Protein AF-A0A9P1DSP3-F1 (afdb_monomer)

Solvent-accessible surface area (backbone atoms only — not comparable to full-atom values): 13823 Å² total; per-residue (Å²): 99,70,69,27,55,52,33,42,57,54,30,68,40,91,87,44,48,74,64,43,38,40,55,15,45,33,40,37,28,50,42,49,40,49,52,48,60,74,70,42,60,102,66,65,51,75,69,52,48,51,50,41,48,51,26,51,49,50,26,52,53,34,49,48,52,50,52,45,66,54,47,69,56,58,82,55,70,74,45,75,67,53,58,61,52,50,50,53,51,52,53,53,49,49,52,49,50,51,56,50,50,57,52,58,51,38,65,87,87,62,60,72,48,75,68,51,52,53,49,51,52,56,49,53,53,51,52,46,48,53,51,14,56,56,51,13,51,54,51,39,48,43,52,43,22,72,64,66,76,49,74,51,52,76,89,62,43,70,64,69,89,80,53,80,81,49,73,63,46,29,52,51,40,30,51,51,12,53,49,39,40,49,52,48,52,49,46,66,73,74,46,79,89,67,91,40,73,68,60,51,38,58,42,46,21,32,52,50,24,17,51,52,27,37,51,58,17,52,32,46,47,24,48,75,69,72,72,71,17,58,86,76,36,75,62,70,74,62,70,87,64,72,81,72,81,59,67,75,82,79,110

Radius of gyration: 21.01 Å; Cα contacts (8 Å, |Δi|>4): 210; chains: 1; bounding box: 51×56×52 Å

Foldseek 3Di:
DVVLVVLCVQCPDDPRDVLSVLVSLLSVLVVVLVVLVVPADVDHDPVSVVSNVVSVVSNVVSVLVNLLVVVVVVVVVLDPVVLVVLLVVLVVVVVVVLVVLQCVQCPPPHDHDPVSVVVSVVVLVVSLLVLQLVNLVSVLQSVLCVLFVDGAGSVRADDVVPDLDDLVSLVVLLVVLVVLVVVLVCCVVPPDPPPDSVNSSSNSSSPSNSVVSNLSSVLSNCVVVVVDHCSCPPCPCPDPPPPPPPVVVVD

Nearest PDB structures (foldseek):
  8e4q-assembly1_A  TM=2.283E-01  e=3.783E+00  Ficedula albicollis
  9jje-assembly1_A  TM=2.228E-01  e=8.491E+00  Nematostella vectensis

Sequence (251 aa):
MWVAERAVQHAQRDGATEMDQLVATCLKSYSLSLELMDSADLIMTDLEAERFFDLTLMHLQTFALLNKRSQLQAHLGGSVLILPMAFFSLWALFRVTDMVREWVSLADDGVKDKMEEAWDEATEETEDDVMALTLSFLVVQTFRFWIYGVLPDEEGNLDNRQIDPSLVQAFVSLGVGMLIALLSYLRTIYGSSKHSRYSVWLRLISDFSSCWMVMFSIDRIMTITSLGGAEYGVLGNVPRQRLNFTWDVFG

Organism: NCBI:txid2562237

Secondary structure (DSSP, 8-state):
-HHHHHHHHHHTSTT--HHHHHHHHHHHHHHHHHHHHHHS-SS--HHHHHHHHHHHHHHHHHHHHHHHHHGGGGGGTT-TTHHHHHHHHHHHHHHHHHHHHHHHTTSSSSS--HHHHHHHHHHHHHHHHHHHHHHHHHHHHHHHHHHHSS---TTS---TTT----HHHHHHHHHHHHHHHHHHHHHHHHS-----HHHHHHHHHHHHHHHHHHHHHHHHHHHHTTS--GGG-SSTT---------GGGG-

Mean predicted aligned error: 10.1 Å

pLDDT: mean 81.27, std 15.41, range [35.53, 98.19]

Structure (mmCIF, N/CA/C/O backbone):
data_AF-A0A9P1DSP3-F1
#
_entry.id   AF-A0A9P1DSP3-F1
#
loop_
_atom_site.group_PDB
_atom_site.id
_atom_site.type_symbol
_atom_site.label_atom_id
_atom_site.label_alt_id
_atom_site.label_comp_id
_atom_site.label_asym_id
_atom_site.label_entity_id
_atom_site.label_seq_id
_atom_site.pdbx_PDB_ins_code
_atom_site.Cartn_x
_atom_site.Cartn_y
_atom_site.Cartn_z
_atom_site.occupancy
_atom_site.B_iso_or_equiv
_atom_site.auth_seq_id
_atom_site.auth_comp_id
_atom_site.auth_asym_id
_atom_site.auth_atom_id
_atom_site.pdbx_PDB_model_num
ATOM 1 N N . MET A 1 1 ? -9.730 -13.618 17.834 1.00 81.19 1 MET A N 1
ATOM 2 C CA . MET A 1 1 ? -9.564 -15.023 17.376 1.00 81.19 1 MET A CA 1
ATOM 3 C C . MET A 1 1 ? -10.719 -15.594 16.542 1.00 81.19 1 MET A C 1
ATOM 5 O O . MET A 1 1 ? -10.469 -15.885 15.381 1.00 81.19 1 MET A O 1
ATOM 9 N N . TRP A 1 2 ? -11.947 -15.765 17.065 1.00 89.19 2 TRP A N 1
ATOM 10 C CA . TRP A 1 2 ? -13.021 -16.580 16.437 1.00 89.19 2 TRP A CA 1
ATOM 11 C C . TRP A 1 2 ? -13.215 -16.413 14.914 1.00 89.19 2 TRP A C 1
ATOM 13 O O . TRP A 1 2 ? -13.326 -17.408 14.201 1.00 89.19 2 TRP A O 1
ATOM 23 N N . VAL A 1 3 ? -13.211 -15.180 14.391 1.00 72.81 3 VAL A N 1
ATOM 24 C CA . VAL A 1 3 ? -13.369 -14.911 12.944 1.00 72.81 3 VAL A CA 1
ATOM 25 C C . VAL A 1 3 ? -12.266 -15.578 12.111 1.00 72.81 3 VAL A C 1
ATOM 27 O O . VAL A 1 3 ? -12.558 -16.188 11.084 1.00 72.81 3 VAL A O 1
ATOM 30 N N . ALA A 1 4 ? -11.013 -15.527 12.567 1.00 84.31 4 ALA A N 1
ATOM 31 C CA . ALA A 1 4 ? -9.890 -16.162 11.883 1.00 84.31 4 ALA A CA 1
ATOM 32 C C . ALA A 1 4 ? -9.986 -17.696 11.924 1.00 84.31 4 ALA A C 1
ATOM 34 O O . ALA A 1 4 ? -9.704 -18.356 10.929 1.00 84.31 4 ALA A O 1
ATOM 35 N N . GLU A 1 5 ? -10.460 -18.276 13.030 1.00 90.19 5 GLU A N 1
ATOM 36 C CA . GLU A 1 5 ? -10.728 -19.720 13.111 1.00 90.19 5 GLU A CA 1
ATOM 37 C C . GLU A 1 5 ? -11.838 -20.146 12.147 1.00 90.19 5 GLU A C 1
ATOM 39 O O . GLU A 1 5 ? -11.708 -21.168 11.474 1.00 90.19 5 GLU A O 1
ATOM 44 N N . ARG A 1 6 ? -12.919 -19.358 12.038 1.00 91.25 6 ARG A N 1
ATOM 45 C CA . ARG A 1 6 ? -13.983 -19.603 11.053 1.00 91.25 6 ARG A CA 1
ATOM 46 C C . ARG A 1 6 ? -13.457 -19.494 9.623 1.00 91.25 6 ARG A C 1
ATOM 48 O O . ARG A 1 6 ? -13.842 -20.312 8.793 1.00 91.25 6 ARG A O 1
ATOM 55 N N . ALA A 1 7 ? -12.572 -18.537 9.341 1.00 83.00 7 ALA A N 1
ATOM 56 C CA . ALA A 1 7 ? -11.937 -18.396 8.034 1.00 83.00 7 ALA A CA 1
ATOM 57 C C . ALA A 1 7 ? -11.057 -19.612 7.695 1.00 83.00 7 ALA A C 1
ATOM 59 O O . ALA A 1 7 ? -11.210 -20.181 6.618 1.00 83.00 7 ALA A O 1
ATOM 60 N N . VAL A 1 8 ? -10.218 -20.079 8.629 1.00 92.62 8 VAL A N 1
ATOM 61 C CA . VAL A 1 8 ? -9.402 -21.299 8.456 1.00 92.62 8 VAL A CA 1
ATOM 62 C C . VAL A 1 8 ? -10.283 -22.536 8.252 1.00 92.62 8 VAL A C 1
ATOM 64 O O . VAL A 1 8 ? -10.070 -23.278 7.297 1.00 92.62 8 VAL A O 1
ATOM 67 N N . GLN A 1 9 ? -11.330 -22.724 9.061 1.00 92.81 9 GLN A N 1
ATOM 68 C CA . GLN A 1 9 ? -12.294 -23.820 8.876 1.00 92.81 9 GLN A CA 1
ATOM 69 C C . GLN A 1 9 ? -13.001 -23.747 7.514 1.00 92.81 9 GLN A C 1
ATOM 71 O O . GLN A 1 9 ? -13.208 -24.771 6.866 1.00 92.81 9 GLN A O 1
ATOM 76 N N . HIS A 1 10 ? -13.350 -22.544 7.046 1.00 88.12 10 HIS A N 1
ATOM 77 C CA . HIS A 1 10 ? -13.947 -22.352 5.726 1.00 88.12 10 HIS A CA 1
ATOM 78 C C . HIS A 1 10 ? -12.958 -22.659 4.593 1.00 88.12 10 HIS A C 1
ATOM 80 O O . HIS A 1 10 ? -13.347 -23.268 3.601 1.00 88.12 10 HIS A O 1
ATOM 86 N N . ALA A 1 11 ? -11.685 -22.291 4.740 1.00 92.12 11 ALA A N 1
ATOM 87 C CA . ALA A 1 11 ? -10.621 -22.577 3.777 1.00 92.12 11 ALA A CA 1
ATOM 88 C C . ALA A 1 11 ? -10.181 -24.055 3.740 1.00 92.12 11 ALA A C 1
ATOM 90 O O . ALA A 1 11 ? -9.523 -24.478 2.788 1.00 92.12 11 ALA A O 1
ATOM 91 N N . GLN A 1 12 ? -10.554 -24.841 4.752 1.00 93.06 12 GLN A N 1
ATOM 92 C CA . GLN A 1 12 ? -10.315 -26.286 4.835 1.00 93.06 12 GLN A CA 1
ATOM 93 C C . GLN A 1 12 ? -11.458 -27.141 4.254 1.00 93.06 12 GLN A C 1
ATOM 95 O O . GLN A 1 12 ? -11.338 -28.364 4.215 1.00 93.06 12 GLN A O 1
ATOM 100 N N . ARG A 1 13 ? -12.570 -26.539 3.801 1.00 96.50 13 ARG A N 1
ATOM 101 C CA . ARG A 1 13 ? -13.698 -27.289 3.215 1.00 96.50 13 ARG A CA 1
ATOM 102 C C . ARG A 1 13 ? -13.350 -27.884 1.846 1.00 96.50 13 ARG A C 1
ATOM 104 O O . ARG A 1 13 ? -12.571 -27.306 1.086 1.00 96.50 13 ARG A O 1
ATOM 111 N N . ASP A 1 14 ? -14.032 -28.965 1.471 1.00 94.69 14 ASP A N 1
ATOM 112 C CA . ASP A 1 14 ? -13.964 -29.493 0.105 1.00 94.69 14 ASP A CA 1
ATOM 113 C C . ASP A 1 14 ? -14.361 -28.416 -0.921 1.00 94.69 14 ASP A C 1
ATOM 115 O O . ASP A 1 14 ? -15.384 -27.734 -0.796 1.00 94.69 14 ASP A O 1
ATOM 119 N N . GLY A 1 15 ? -13.519 -28.236 -1.941 1.00 90.31 15 GLY A N 1
ATOM 120 C CA . GLY A 1 15 ? -13.700 -27.184 -2.943 1.00 90.31 15 GLY A CA 1
ATOM 121 C C . GLY A 1 15 ? -13.473 -25.758 -2.421 1.00 90.31 15 GLY A C 1
ATOM 122 O O . GLY A 1 15 ? -13.994 -24.811 -3.015 1.00 90.31 15 GLY A O 1
ATOM 123 N N . ALA A 1 16 ? -12.740 -25.574 -1.316 1.00 86.94 16 ALA A N 1
ATOM 124 C CA . ALA A 1 16 ? -12.132 -24.283 -1.002 1.00 86.94 16 ALA A CA 1
ATOM 125 C C . ALA A 1 16 ? -11.227 -23.836 -2.158 1.00 86.94 16 ALA A C 1
ATOM 127 O O . ALA A 1 16 ? -10.472 -24.628 -2.727 1.00 86.94 16 ALA A O 1
ATOM 128 N N . THR A 1 17 ? -11.313 -22.562 -2.520 1.00 82.75 17 THR A N 1
ATOM 129 C CA . THR A 1 17 ? -10.417 -21.964 -3.504 1.00 82.75 17 THR A CA 1
ATOM 130 C C . THR A 1 17 ? -9.086 -21.605 -2.850 1.00 82.75 17 THR A C 1
ATOM 132 O O . THR A 1 17 ? -8.999 -21.363 -1.648 1.00 82.75 17 THR A O 1
ATOM 135 N N . GLU A 1 18 ? -8.037 -21.489 -3.659 1.00 71.75 18 GLU A N 1
ATOM 136 C CA . GLU A 1 18 ? -6.752 -20.955 -3.195 1.00 71.75 18 GLU A CA 1
ATOM 137 C C . GLU A 1 18 ? -6.900 -19.519 -2.653 1.00 71.75 18 GLU A C 1
ATOM 139 O O . GLU A 1 18 ? -6.184 -19.128 -1.742 1.00 71.75 18 GLU A O 1
ATOM 144 N N . MET A 1 19 ? -7.880 -18.748 -3.146 1.00 67.56 19 MET A N 1
ATOM 145 C CA . MET A 1 19 ? -8.193 -17.424 -2.600 1.00 67.56 19 MET A CA 1
ATOM 146 C C . MET A 1 19 ? -8.754 -17.510 -1.173 1.00 67.56 19 MET A C 1
ATOM 148 O O . MET A 1 19 ? -8.321 -16.750 -0.311 1.00 67.56 19 MET A O 1
ATOM 152 N N . ASP A 1 20 ? -9.659 -18.461 -0.906 1.00 72.62 20 ASP A N 1
ATOM 153 C CA . ASP A 1 20 ? -10.195 -18.701 0.443 1.00 72.62 20 ASP A CA 1
ATOM 154 C C . ASP A 1 20 ? -9.058 -19.032 1.425 1.00 72.62 20 ASP A C 1
ATOM 156 O O . ASP A 1 20 ? -9.034 -18.531 2.548 1.00 72.62 20 ASP A O 1
ATOM 160 N N . GLN A 1 21 ? -8.077 -19.825 0.975 1.00 80.31 21 GLN A N 1
ATOM 161 C CA . GLN A 1 21 ? -6.887 -20.184 1.753 1.00 80.31 21 GLN A CA 1
ATOM 162 C C . GLN A 1 21 ? -5.993 -18.976 2.048 1.00 80.31 21 GLN A C 1
ATOM 164 O O . GLN A 1 21 ? -5.593 -18.797 3.195 1.00 80.31 21 GLN A O 1
ATOM 169 N N . LEU A 1 22 ? -5.727 -18.110 1.066 1.00 71.38 22 LEU A N 1
ATOM 170 C CA . LEU A 1 22 ? -4.924 -16.900 1.285 1.00 71.38 22 LEU A CA 1
ATOM 171 C C . LEU A 1 22 ? -5.621 -15.901 2.215 1.00 71.38 22 LEU A C 1
ATOM 173 O O . LEU A 1 22 ? -4.992 -15.381 3.133 1.00 71.38 22 LEU A O 1
ATOM 177 N N . VAL A 1 23 ? -6.927 -15.680 2.051 1.00 71.25 23 VAL A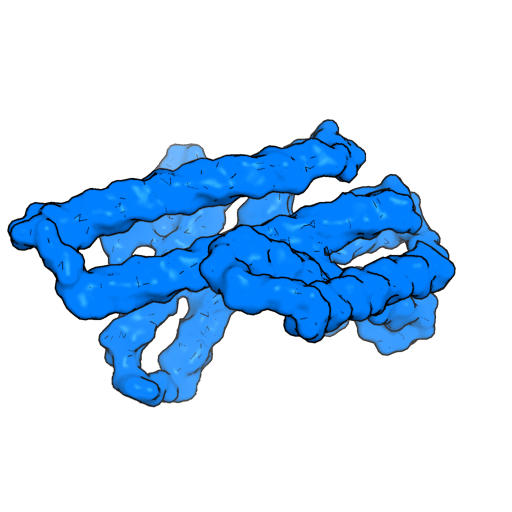 N 1
ATOM 178 C CA . VAL A 1 23 ? -7.695 -14.818 2.964 1.00 71.25 23 VAL A CA 1
ATOM 179 C C . VAL A 1 23 ? -7.679 -15.383 4.390 1.00 71.25 23 VAL A C 1
ATOM 181 O O . VAL A 1 23 ? -7.455 -14.634 5.342 1.00 71.25 23 VAL A O 1
ATOM 184 N N . ALA A 1 24 ? -7.842 -16.699 4.554 1.00 79.62 24 ALA A N 1
ATOM 185 C CA . ALA A 1 24 ? -7.762 -17.349 5.859 1.00 79.62 24 ALA A CA 1
ATOM 186 C C . ALA A 1 24 ? -6.370 -17.249 6.501 1.00 79.62 24 ALA A C 1
ATOM 188 O O . ALA A 1 24 ? -6.285 -16.959 7.694 1.00 79.62 24 ALA A O 1
ATOM 189 N N . THR A 1 25 ? -5.291 -17.420 5.728 1.00 78.75 25 THR A N 1
ATOM 190 C CA . THR A 1 25 ? -3.916 -17.215 6.209 1.00 78.75 25 THR A CA 1
ATOM 191 C C . THR A 1 25 ? -3.709 -15.768 6.652 1.00 78.75 25 THR A C 1
ATOM 193 O O . THR A 1 25 ? -3.342 -15.556 7.802 1.00 78.75 25 THR A O 1
ATOM 196 N N . CYS A 1 26 ? -4.050 -14.768 5.825 1.00 78.50 26 CYS A N 1
ATOM 197 C CA . CYS A 1 26 ? -3.968 -13.345 6.194 1.00 78.50 26 CYS A CA 1
ATOM 198 C C . CYS A 1 26 ? -4.672 -13.038 7.525 1.00 78.50 26 CYS A C 1
ATOM 200 O O . CYS A 1 26 ? -4.092 -12.365 8.381 1.00 78.50 26 CYS A O 1
ATOM 202 N N . LEU A 1 27 ? -5.905 -13.533 7.694 1.00 72.38 27 LEU A N 1
ATOM 203 C CA . LEU A 1 27 ? -6.706 -13.340 8.905 1.00 72.38 27 LEU A CA 1
ATOM 204 C C . LEU A 1 27 ? -6.115 -14.071 10.117 1.00 72.38 27 LEU A C 1
ATOM 206 O O . LEU A 1 27 ? -6.124 -13.518 11.217 1.00 72.38 27 LEU A O 1
ATOM 210 N N . LYS A 1 28 ? -5.588 -15.291 9.942 1.00 82.44 28 LYS A N 1
ATOM 211 C CA . LYS A 1 28 ? -4.971 -16.050 11.036 1.00 82.44 28 LYS A CA 1
ATOM 212 C C . LYS A 1 28 ? -3.657 -15.417 11.478 1.00 82.44 28 LYS A C 1
ATOM 214 O O . LYS A 1 28 ? -3.524 -15.185 12.678 1.00 82.44 28 LYS A O 1
ATOM 219 N N . SER A 1 29 ? -2.762 -15.060 10.554 1.00 73.81 29 SER A N 1
ATOM 220 C CA . SER A 1 29 ? -1.507 -14.357 10.862 1.00 73.81 29 SER A CA 1
ATOM 221 C C . SER A 1 29 ? -1.773 -13.068 11.636 1.00 73.81 29 SER A C 1
ATOM 223 O O . SER A 1 29 ? -1.234 -12.894 12.721 1.00 73.81 29 SER A O 1
ATOM 225 N N . TYR A 1 30 ? -2.691 -12.226 11.147 1.00 78.12 30 TYR A N 1
ATOM 226 C CA . TYR A 1 30 ? -3.058 -10.978 11.821 1.00 78.12 30 TYR A CA 1
ATOM 227 C C . TYR A 1 30 ? -3.671 -11.221 13.210 1.00 78.12 30 TYR A C 1
ATOM 229 O O . TYR A 1 30 ? -3.297 -10.564 14.177 1.00 78.12 30 TYR A O 1
ATOM 237 N N . SER A 1 31 ? -4.557 -12.215 13.352 1.00 79.31 31 SER A N 1
ATOM 238 C CA . SER A 1 31 ? -5.146 -12.543 14.659 1.00 79.31 31 SER A CA 1
ATOM 239 C C . SER A 1 31 ? -4.128 -13.055 15.683 1.00 79.31 31 SER A C 1
ATOM 241 O O . SER A 1 31 ? -4.299 -12.788 16.867 1.00 79.31 31 SER A O 1
ATOM 243 N N . LEU A 1 32 ? -3.086 -13.761 15.229 1.00 78.94 32 LEU A N 1
ATOM 244 C CA . LEU A 1 32 ? -1.983 -14.224 16.070 1.00 78.94 32 LEU A CA 1
ATOM 245 C C . LEU A 1 32 ? -1.031 -13.072 16.420 1.00 78.94 32 LEU A C 1
ATOM 247 O O . LEU A 1 32 ? -0.538 -13.035 17.539 1.00 78.94 32 LEU A O 1
ATOM 251 N N . SER A 1 33 ? -0.798 -12.119 15.506 1.00 77.94 33 SER A N 1
ATOM 252 C CA . SER A 1 33 ? -0.037 -10.897 15.808 1.00 77.94 33 SER A CA 1
ATOM 253 C C . SER A 1 33 ? -0.703 -10.097 16.926 1.00 77.94 33 SER A C 1
ATOM 255 O O . SER A 1 33 ? -0.018 -9.679 17.852 1.00 77.94 33 SER A O 1
ATOM 257 N N . LEU A 1 34 ? -2.030 -9.928 16.871 1.00 75.62 34 LEU A N 1
ATOM 258 C CA . LEU A 1 34 ? -2.792 -9.243 17.921 1.00 75.62 34 LEU A CA 1
ATOM 259 C C . LEU A 1 34 ? -2.772 -10.013 19.248 1.00 75.62 34 LEU A C 1
ATOM 261 O O . LEU A 1 34 ? -2.452 -9.429 20.272 1.00 75.62 34 LEU A O 1
ATOM 265 N N . GLU A 1 35 ? -3.026 -11.326 19.232 1.00 82.31 35 GLU A N 1
ATOM 266 C CA . GLU A 1 35 ? -2.951 -12.170 20.438 1.00 82.31 35 GLU A CA 1
ATOM 267 C C . GLU A 1 35 ? -1.564 -12.103 21.101 1.00 82.31 35 GLU A C 1
ATOM 269 O O . GLU A 1 35 ? -1.454 -12.027 22.323 1.00 82.31 35 GLU A O 1
ATOM 274 N N . LEU A 1 36 ? -0.502 -12.064 20.293 1.00 79.38 36 LEU A N 1
ATOM 275 C CA . LEU A 1 36 ? 0.867 -11.906 20.766 1.00 79.38 36 LEU A CA 1
ATOM 276 C C . LEU A 1 36 ? 1.096 -10.526 21.400 1.00 79.38 36 LEU A C 1
ATOM 278 O O . LEU A 1 36 ? 1.681 -10.466 22.477 1.00 79.38 36 LEU A O 1
ATOM 282 N N . MET A 1 37 ? 0.592 -9.446 20.790 1.00 76.81 37 MET A N 1
ATOM 283 C CA . MET A 1 37 ? 0.644 -8.087 21.355 1.00 76.81 37 MET A CA 1
ATOM 284 C C . MET A 1 37 ? -0.163 -7.946 22.655 1.00 76.81 37 MET A C 1
ATOM 286 O O . MET A 1 37 ? 0.308 -7.278 23.567 1.00 76.81 37 MET A O 1
ATOM 290 N N . ASP A 1 38 ? -1.330 -8.590 22.757 1.00 78.19 38 ASP A N 1
ATOM 291 C CA . ASP A 1 38 ? -2.170 -8.593 23.966 1.00 78.19 38 ASP A CA 1
ATOM 292 C C . ASP A 1 38 ? -1.536 -9.401 25.116 1.00 78.19 38 ASP A C 1
ATOM 294 O O . ASP A 1 38 ? -1.776 -9.118 26.290 1.00 78.19 38 ASP A O 1
ATOM 298 N N . SER A 1 39 ? -0.764 -10.444 24.784 1.00 84.56 39 SER A N 1
ATOM 299 C CA . SER A 1 39 ? -0.126 -11.340 25.761 1.00 84.56 39 SER A CA 1
ATOM 300 C C . SER A 1 39 ? 1.265 -10.897 26.221 1.00 84.56 39 SER A C 1
ATOM 302 O O . SER A 1 39 ? 1.698 -11.302 27.301 1.00 84.56 39 SER A O 1
ATOM 304 N N . ALA A 1 40 ? 1.961 -10.094 25.414 1.00 79.50 40 ALA A N 1
ATOM 305 C CA . ALA A 1 40 ? 3.286 -9.588 25.731 1.00 79.50 40 ALA A CA 1
ATOM 306 C C . ALA A 1 40 ? 3.217 -8.474 26.786 1.00 79.50 40 ALA A C 1
ATOM 308 O O . ALA A 1 40 ? 2.320 -7.629 26.783 1.00 79.50 40 ALA A O 1
ATOM 309 N N . ASP A 1 41 ? 4.220 -8.425 27.662 1.00 79.12 41 ASP A N 1
ATOM 310 C CA . ASP A 1 41 ? 4.469 -7.236 28.475 1.00 79.12 41 ASP A CA 1
ATOM 311 C C . ASP A 1 41 ? 4.830 -6.031 27.575 1.00 79.12 41 ASP A C 1
ATOM 313 O O . ASP A 1 41 ? 5.144 -6.163 26.392 1.00 79.12 41 ASP A O 1
ATOM 317 N N . LEU A 1 42 ? 4.878 -4.832 28.170 1.00 76.31 42 LEU A N 1
ATOM 318 C CA . LEU A 1 42 ? 5.270 -3.556 27.534 1.00 76.31 42 LEU A CA 1
ATOM 319 C C . LEU A 1 42 ? 6.602 -3.583 26.743 1.00 76.31 42 LEU A C 1
ATOM 321 O O . LEU A 1 42 ? 6.907 -2.632 26.023 1.00 76.31 42 LEU A O 1
ATOM 325 N N . ILE A 1 43 ? 7.406 -4.636 26.904 1.00 82.50 43 ILE A N 1
ATOM 326 C CA . ILE A 1 43 ? 8.592 -4.951 26.109 1.00 82.50 43 ILE A CA 1
ATOM 327 C C . ILE A 1 43 ? 8.490 -6.429 25.708 1.00 82.50 43 ILE A C 1
ATOM 329 O O . ILE A 1 43 ? 8.580 -7.300 26.571 1.00 82.50 43 ILE A O 1
ATOM 333 N N . MET A 1 44 ? 8.353 -6.703 24.408 1.00 86.12 44 MET A N 1
ATOM 334 C CA . MET A 1 44 ? 8.427 -8.063 23.862 1.00 86.12 44 MET A CA 1
ATOM 335 C C . MET A 1 44 ? 9.802 -8.687 24.131 1.00 86.12 44 MET A C 1
ATOM 337 O O . MET A 1 44 ? 10.837 -8.037 23.962 1.00 86.12 44 MET A O 1
ATOM 341 N N . THR A 1 45 ? 9.822 -9.967 24.489 1.00 89.69 45 THR A N 1
ATOM 342 C CA . THR A 1 45 ? 11.037 -10.792 24.479 1.00 89.69 45 THR A CA 1
ATOM 343 C C . THR A 1 45 ? 11.527 -11.033 23.047 1.00 89.69 45 THR A C 1
ATOM 345 O O . THR A 1 45 ? 10.752 -10.939 22.096 1.00 89.69 45 THR A O 1
ATOM 348 N N . ASP A 1 46 ? 12.799 -11.415 22.874 1.00 81.94 46 ASP A N 1
ATOM 349 C CA . ASP A 1 46 ? 13.375 -11.698 21.546 1.00 81.94 46 ASP A CA 1
ATOM 350 C C . ASP A 1 46 ? 12.550 -12.733 20.749 1.00 81.94 46 ASP A C 1
ATOM 352 O O . ASP A 1 46 ? 12.370 -12.592 19.542 1.00 81.94 46 ASP A O 1
ATOM 356 N N . LEU A 1 47 ? 11.988 -13.740 21.433 1.00 82.06 47 LEU A N 1
ATOM 357 C CA . LEU A 1 47 ? 11.147 -14.784 20.833 1.00 82.06 47 LEU A CA 1
ATOM 358 C C . LEU A 1 47 ? 9.762 -14.264 20.410 1.00 82.06 47 LEU A C 1
ATOM 360 O O . LEU A 1 47 ? 9.211 -14.709 19.403 1.00 82.06 47 LEU A O 1
ATOM 364 N N . GLU A 1 48 ? 9.177 -13.344 21.176 1.00 77.62 48 GLU A N 1
ATOM 365 C CA . GLU A 1 48 ? 7.913 -12.691 20.817 1.00 77.62 48 GLU A CA 1
ATOM 366 C C . GLU A 1 48 ? 8.130 -11.710 19.662 1.00 77.62 48 GLU A C 1
ATOM 368 O O . GLU A 1 48 ? 7.328 -11.684 18.734 1.00 77.62 48 GLU A O 1
ATOM 373 N N . ALA A 1 49 ? 9.249 -10.984 19.645 1.00 68.94 49 ALA A N 1
ATOM 374 C CA . ALA A 1 49 ? 9.627 -10.119 18.533 1.00 68.94 49 ALA A CA 1
ATOM 375 C C . ALA A 1 49 ? 9.872 -10.913 17.233 1.00 68.94 49 ALA A C 1
ATOM 377 O O . ALA A 1 49 ? 9.372 -10.519 16.178 1.00 68.94 49 ALA A O 1
ATOM 378 N N . GLU A 1 50 ? 10.574 -12.052 17.298 1.00 74.25 50 GLU A N 1
ATOM 379 C CA . GLU A 1 50 ? 10.781 -12.963 16.157 1.00 74.25 50 GLU A CA 1
ATOM 380 C C . GLU A 1 50 ? 9.442 -13.515 15.635 1.00 74.25 50 GLU A C 1
ATOM 382 O O . GLU A 1 50 ? 9.145 -13.416 14.444 1.00 74.25 50 GLU A O 1
ATOM 387 N N . ARG A 1 51 ? 8.564 -13.988 16.530 1.00 70.81 51 ARG A N 1
ATOM 388 C CA . ARG A 1 51 ? 7.212 -14.444 16.165 1.00 70.81 51 ARG A CA 1
ATOM 389 C C . ARG A 1 51 ? 6.351 -13.335 15.563 1.00 70.81 51 ARG A C 1
ATOM 391 O O . ARG A 1 51 ? 5.646 -13.577 14.586 1.00 70.81 51 ARG A O 1
ATOM 398 N N . PHE A 1 52 ? 6.390 -12.129 16.124 1.00 72.25 52 PHE A N 1
ATOM 399 C CA . PHE A 1 52 ? 5.637 -10.986 15.614 1.00 72.25 52 PHE A CA 1
ATOM 400 C C . PHE A 1 52 ? 6.116 -10.584 14.215 1.00 72.25 52 PHE A C 1
ATOM 402 O O . PHE A 1 52 ? 5.298 -10.308 13.331 1.00 72.25 52 PHE A O 1
ATOM 409 N N . PHE A 1 53 ? 7.433 -10.612 13.992 1.00 68.19 53 PHE A N 1
ATOM 410 C CA . PHE A 1 53 ? 8.044 -10.398 12.686 1.00 68.19 53 PHE A CA 1
ATOM 411 C C . PHE A 1 53 ? 7.581 -11.448 11.667 1.00 68.19 53 PHE A C 1
ATOM 413 O O . PHE A 1 53 ? 7.081 -11.069 10.609 1.00 68.19 53 PHE A O 1
ATOM 420 N N . ASP A 1 54 ? 7.652 -12.740 11.997 1.00 65.44 54 ASP A N 1
ATOM 421 C CA . ASP A 1 54 ? 7.224 -13.831 11.110 1.00 65.44 54 ASP A CA 1
ATOM 422 C C . ASP A 1 54 ? 5.734 -13.748 10.745 1.00 65.44 54 ASP A C 1
ATOM 424 O O . ASP A 1 54 ? 5.360 -13.922 9.583 1.00 65.44 54 ASP A O 1
ATOM 428 N N . LEU A 1 55 ? 4.867 -13.438 11.713 1.00 69.81 55 LEU A N 1
ATOM 429 C CA . LEU A 1 55 ? 3.428 -13.277 11.483 1.00 69.81 55 LEU A CA 1
ATOM 430 C C . LEU A 1 55 ? 3.122 -12.062 10.594 1.00 69.81 55 LEU A C 1
ATOM 432 O O . LEU A 1 55 ? 2.303 -12.155 9.675 1.00 69.81 55 LEU A O 1
ATOM 436 N N . THR A 1 56 ? 3.825 -10.949 10.812 1.00 68.69 56 THR A N 1
ATOM 437 C CA . THR A 1 56 ? 3.716 -9.737 9.986 1.00 68.69 56 THR A CA 1
ATOM 438 C C . THR A 1 56 ? 4.225 -9.989 8.565 1.00 68.69 56 THR A C 1
ATOM 440 O O . THR A 1 56 ? 3.569 -9.618 7.590 1.00 68.69 56 THR A O 1
ATOM 443 N N . LEU A 1 57 ? 5.355 -10.686 8.424 1.00 58.16 57 LEU A N 1
ATOM 444 C CA . LEU A 1 57 ? 5.933 -11.061 7.137 1.00 58.16 57 LEU A CA 1
ATOM 445 C C . LEU A 1 57 ? 5.017 -12.024 6.370 1.00 58.16 57 LEU A C 1
ATOM 447 O O . LEU A 1 57 ? 4.792 -11.831 5.175 1.00 58.16 57 LEU A O 1
ATOM 451 N N . MET A 1 58 ? 4.424 -13.009 7.050 1.00 63.34 58 MET A N 1
ATOM 452 C CA . MET A 1 58 ? 3.435 -13.923 6.472 1.00 63.34 58 MET A CA 1
ATOM 453 C C . MET A 1 58 ? 2.188 -13.171 5.990 1.00 63.34 58 MET A C 1
ATOM 455 O O . MET A 1 58 ? 1.704 -13.436 4.887 1.00 63.34 58 MET A O 1
ATOM 459 N N . HIS A 1 59 ? 1.692 -12.203 6.767 1.00 70.62 59 HIS A N 1
ATOM 460 C CA . HIS A 1 59 ? 0.571 -11.355 6.364 1.00 70.62 59 HIS A CA 1
ATOM 461 C C . HIS A 1 59 ? 0.911 -10.526 5.112 1.00 70.62 59 HIS A C 1
ATOM 463 O O . HIS A 1 59 ? 0.151 -10.554 4.144 1.00 70.62 59 HIS A O 1
ATOM 469 N N . LEU A 1 60 ? 2.080 -9.872 5.077 1.00 62.97 60 LEU A N 1
ATOM 470 C CA . LEU A 1 60 ? 2.561 -9.093 3.927 1.00 62.97 60 LEU A CA 1
ATOM 471 C C . LEU A 1 60 ? 2.751 -9.948 2.662 1.00 62.97 60 LEU A C 1
ATOM 473 O O . LEU A 1 60 ? 2.302 -9.562 1.584 1.00 62.97 60 LEU A O 1
ATOM 477 N N . GLN A 1 61 ? 3.367 -11.128 2.781 1.00 58.88 61 GLN A N 1
ATOM 478 C CA . GLN A 1 61 ? 3.548 -12.066 1.664 1.00 58.88 61 GLN A CA 1
ATOM 479 C C . GLN A 1 61 ? 2.208 -12.579 1.123 1.00 58.88 61 GLN A C 1
ATOM 481 O O . GLN A 1 61 ? 2.007 -12.668 -0.090 1.00 58.88 61 GLN A O 1
ATOM 486 N N . THR A 1 62 ? 1.270 -12.888 2.018 1.00 56.50 62 THR A N 1
ATOM 487 C CA . THR A 1 62 ? -0.061 -13.377 1.643 1.00 56.50 62 THR A CA 1
ATOM 488 C C . THR A 1 62 ? -0.887 -12.265 0.992 1.00 56.50 62 THR A C 1
ATOM 490 O O . THR A 1 62 ? -1.5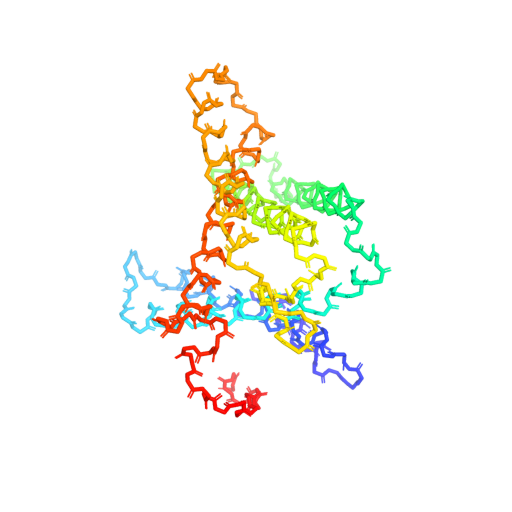43 -12.512 -0.021 1.00 56.50 62 THR A O 1
ATOM 493 N N . PHE A 1 63 ? -0.775 -11.024 1.479 1.00 68.38 63 PHE A N 1
ATOM 494 C CA . PHE A 1 63 ? -1.356 -9.836 0.849 1.00 68.38 63 PHE A CA 1
ATOM 495 C C . PHE A 1 63 ? -0.774 -9.588 -0.551 1.00 68.38 63 PHE A C 1
ATOM 497 O O . PHE A 1 63 ? -1.531 -9.377 -1.498 1.00 68.38 63 PHE A O 1
ATOM 504 N N . ALA A 1 64 ? 0.548 -9.700 -0.729 1.00 57.91 64 ALA A N 1
ATOM 505 C CA . ALA A 1 64 ? 1.186 -9.604 -2.043 1.00 57.91 64 ALA A CA 1
ATOM 506 C C . ALA A 1 64 ? 0.671 -10.683 -3.018 1.00 57.91 64 ALA A C 1
ATOM 508 O O . ALA A 1 64 ? 0.390 -10.390 -4.182 1.00 57.91 64 ALA A O 1
ATOM 509 N N . LEU A 1 65 ? 0.453 -11.918 -2.546 1.00 57.94 65 LEU A N 1
ATOM 510 C CA . LEU A 1 65 ? -0.093 -13.003 -3.370 1.00 57.94 65 LEU A CA 1
ATOM 511 C C . LEU A 1 65 ? -1.597 -12.838 -3.679 1.00 57.94 65 LEU A C 1
ATOM 513 O O . LEU A 1 65 ? -2.050 -13.190 -4.770 1.00 57.94 65 LEU A O 1
ATOM 517 N N . LEU A 1 66 ? -2.364 -12.241 -2.766 1.00 59.41 66 LEU A N 1
ATOM 518 C CA . LEU A 1 66 ? -3.728 -11.756 -3.010 1.00 59.41 66 LEU A CA 1
ATOM 519 C C . LEU A 1 66 ? -3.739 -10.677 -4.106 1.00 59.41 66 LEU A C 1
ATOM 521 O O . LEU A 1 66 ? -4.539 -10.748 -5.042 1.00 59.41 66 LEU A O 1
ATOM 525 N N . ASN A 1 67 ? -2.800 -9.731 -4.051 1.00 63.62 67 ASN A N 1
ATOM 526 C CA . ASN A 1 67 ? -2.655 -8.661 -5.039 1.00 63.62 67 ASN A CA 1
ATOM 527 C C . ASN A 1 67 ? -2.243 -9.212 -6.423 1.00 63.62 67 ASN A C 1
ATOM 529 O O . ASN A 1 67 ? -2.794 -8.822 -7.450 1.00 63.62 67 ASN A O 1
ATOM 533 N N . LYS A 1 68 ? -1.380 -10.236 -6.456 1.00 57.75 68 LYS A N 1
ATOM 534 C CA . LYS A 1 68 ? -1.085 -11.035 -7.659 1.00 57.75 68 LYS A CA 1
ATOM 535 C C . LYS A 1 68 ? -2.326 -11.689 -8.262 1.00 57.75 68 LYS A C 1
ATOM 537 O O . LYS A 1 68 ? -2.493 -11.703 -9.475 1.00 57.75 68 LYS A O 1
ATOM 542 N N . ARG A 1 69 ? -3.227 -12.228 -7.438 1.00 56.97 69 ARG A N 1
ATOM 543 C CA . ARG A 1 69 ? -4.482 -12.849 -7.906 1.00 56.97 69 ARG A CA 1
ATOM 544 C C . ARG A 1 69 ? -5.527 -11.818 -8.354 1.00 56.97 69 ARG A C 1
ATOM 546 O O . ARG A 1 69 ? -6.334 -12.119 -9.230 1.00 56.97 69 ARG A O 1
ATOM 553 N N . SER A 1 70 ? -5.468 -10.599 -7.817 1.00 52.19 70 SER A N 1
ATOM 554 C CA . SER A 1 70 ? -6.258 -9.430 -8.239 1.00 52.19 70 SER A CA 1
ATOM 555 C C . SER A 1 70 ? -5.953 -8.971 -9.685 1.00 52.19 70 SER A C 1
ATOM 557 O O . SER A 1 70 ? -6.782 -8.311 -10.317 1.00 52.19 70 SER A O 1
ATOM 559 N N . GLN A 1 71 ? -4.845 -9.424 -10.293 1.00 56.44 71 GLN A N 1
ATOM 560 C CA . GLN A 1 71 ? -4.433 -9.131 -11.680 1.00 56.44 71 GLN A CA 1
ATOM 561 C C . GLN A 1 71 ? -5.371 -9.598 -12.817 1.00 56.44 71 GLN A C 1
ATOM 563 O O . GLN A 1 71 ? -5.023 -9.458 -13.990 1.00 56.44 71 GLN A O 1
ATOM 568 N N . LEU A 1 72 ? -6.622 -9.984 -12.542 1.00 53.31 72 LEU A N 1
ATOM 569 C CA . LEU A 1 72 ? -7.709 -9.733 -13.508 1.00 53.31 72 LEU A CA 1
ATOM 570 C C . LEU A 1 72 ? -7.704 -8.267 -14.006 1.00 53.31 72 LEU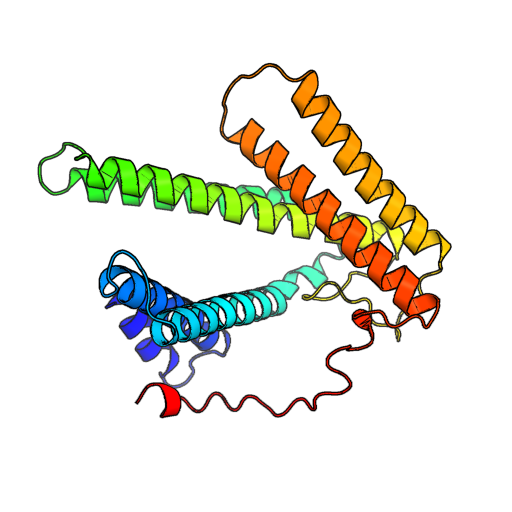 A C 1
ATOM 572 O O . LEU A 1 72 ? -8.105 -7.986 -15.134 1.00 53.31 72 LEU A O 1
ATOM 576 N N . GLN A 1 73 ? -7.140 -7.360 -13.203 1.00 49.28 73 GLN A N 1
ATOM 577 C CA . GLN A 1 73 ? -6.673 -6.018 -13.556 1.00 49.28 73 GLN A CA 1
ATOM 578 C C . GLN A 1 73 ? -5.905 -5.902 -14.892 1.00 49.28 73 GLN A C 1
ATOM 580 O O . GLN A 1 73 ? -6.079 -4.911 -15.603 1.00 49.28 73 GLN A O 1
ATOM 585 N N . ALA A 1 74 ? -5.097 -6.898 -15.278 1.00 56.53 74 ALA A N 1
ATOM 586 C CA . ALA A 1 74 ? -4.305 -6.869 -16.511 1.00 56.53 74 ALA A CA 1
ATOM 587 C C . ALA A 1 74 ? -5.178 -6.823 -17.782 1.00 56.53 74 ALA A C 1
ATOM 589 O O . ALA A 1 74 ? -4.774 -6.237 -18.788 1.00 56.53 74 ALA A O 1
ATOM 590 N N . HIS A 1 75 ? -6.415 -7.339 -17.732 1.00 64.06 75 HIS A N 1
ATOM 591 C CA . HIS A 1 75 ? -7.376 -7.208 -18.836 1.00 64.06 75 HIS A CA 1
ATOM 592 C C . HIS A 1 75 ? -7.838 -5.764 -19.093 1.00 64.06 75 HIS A C 1
ATOM 594 O O . HIS A 1 75 ? -8.377 -5.489 -20.164 1.00 64.06 75 HIS A O 1
ATOM 600 N N . LEU A 1 76 ? -7.603 -4.831 -18.163 1.00 66.06 76 LEU A N 1
ATOM 601 C CA . LEU A 1 76 ? -7.881 -3.404 -18.352 1.00 66.06 76 LEU A CA 1
ATOM 602 C C . LEU A 1 76 ? -6.699 -2.633 -18.968 1.00 66.06 76 LEU A C 1
ATOM 604 O O . LEU A 1 76 ? -6.785 -1.414 -19.102 1.00 66.06 76 LEU A O 1
ATOM 608 N N . GLY A 1 77 ? -5.605 -3.308 -19.350 1.00 65.81 77 GLY A N 1
ATOM 609 C CA . GLY A 1 77 ? -4.544 -2.741 -20.195 1.00 65.81 77 GLY A CA 1
ATOM 610 C C . GLY A 1 77 ? -3.853 -1.497 -19.626 1.00 65.81 77 GLY A C 1
ATOM 611 O O . GLY A 1 77 ? -3.589 -0.559 -20.373 1.00 65.81 77 GLY A O 1
ATOM 612 N N . GLY A 1 78 ? -3.630 -1.447 -18.307 1.00 65.38 78 GLY A N 1
ATOM 613 C CA . GLY A 1 78 ? -3.026 -0.284 -17.640 1.00 65.38 78 GLY A CA 1
ATOM 614 C C . GLY A 1 78 ? -3.907 0.976 -17.649 1.00 65.38 78 GLY A C 1
ATOM 615 O O . GLY A 1 78 ? -3.398 2.093 -17.568 1.00 65.38 78 GLY A O 1
ATOM 616 N N . SER A 1 79 ? -5.228 0.818 -17.786 1.00 74.56 79 SER A N 1
ATOM 617 C CA . SER A 1 79 ? -6.174 1.936 -17.824 1.00 74.56 79 SER A CA 1
ATOM 618 C C . SER A 1 79 ? -6.167 2.764 -16.536 1.00 74.56 79 SER A C 1
ATOM 620 O O . SER A 1 79 ? -6.369 2.244 -15.440 1.00 74.56 79 SER A O 1
ATOM 622 N N . VAL A 1 80 ? -6.072 4.089 -16.693 1.00 84.19 80 VAL A N 1
ATOM 623 C CA . VAL A 1 80 ? -6.164 5.094 -15.613 1.00 84.19 80 VAL A CA 1
ATOM 624 C C . VAL A 1 80 ? -7.447 4.957 -14.787 1.00 84.19 80 VAL A C 1
ATOM 626 O O . VAL A 1 80 ? -7.466 5.352 -13.625 1.00 84.19 80 VAL A O 1
ATOM 629 N N . LEU A 1 81 ? -8.505 4.349 -15.345 1.00 86.88 81 LEU A N 1
ATOM 630 C CA . LEU A 1 81 ? -9.757 4.035 -14.641 1.00 86.88 81 LEU A CA 1
ATOM 631 C C . LEU A 1 81 ? -9.555 3.152 -13.398 1.00 86.88 81 LEU A C 1
ATOM 633 O O . LEU A 1 81 ? -10.431 3.107 -12.535 1.00 86.88 81 LEU A O 1
ATOM 637 N N . ILE A 1 82 ? -8.403 2.488 -13.278 1.00 85.50 82 ILE A N 1
ATOM 638 C CA . ILE A 1 82 ? -8.065 1.670 -12.118 1.00 85.50 82 ILE A CA 1
ATOM 639 C C . ILE A 1 82 ? -7.948 2.477 -10.823 1.00 85.50 82 ILE A C 1
ATOM 641 O O . ILE A 1 82 ? -8.400 2.019 -9.777 1.00 85.50 82 ILE A O 1
ATOM 645 N N . LEU A 1 83 ? -7.421 3.701 -10.900 1.00 89.56 83 LEU A N 1
ATOM 646 C CA . LEU A 1 83 ? -7.223 4.583 -9.751 1.00 89.56 83 LEU A CA 1
ATOM 647 C C . LEU A 1 83 ? -8.543 5.055 -9.119 1.00 89.56 83 LEU A C 1
ATOM 649 O O . LEU A 1 83 ? -8.718 4.827 -7.922 1.00 89.56 83 LEU A O 1
ATOM 653 N N . PRO A 1 84 ? -9.506 5.651 -9.858 1.00 92.75 84 PRO A N 1
ATOM 654 C CA . PRO A 1 84 ? -10.795 6.006 -9.278 1.00 92.75 84 PRO A CA 1
ATOM 655 C C . PRO A 1 84 ? -11.581 4.767 -8.841 1.00 92.75 84 PRO A C 1
ATOM 657 O O . PRO A 1 84 ? -12.229 4.821 -7.802 1.00 92.75 84 PRO A O 1
ATOM 660 N N . MET A 1 85 ? -11.503 3.639 -9.561 1.00 87.44 85 MET A N 1
ATOM 661 C CA . MET A 1 85 ? -12.185 2.410 -9.139 1.00 87.44 85 MET A CA 1
ATOM 662 C C . MET A 1 85 ? -11.647 1.890 -7.797 1.00 87.44 85 MET A C 1
ATOM 664 O O . MET A 1 85 ? -12.444 1.584 -6.910 1.00 87.44 85 MET A O 1
ATOM 668 N N . ALA A 1 86 ? -10.324 1.840 -7.614 1.00 86.38 86 ALA A N 1
ATOM 669 C CA . ALA A 1 86 ? -9.706 1.461 -6.344 1.00 86.38 86 ALA A CA 1
ATOM 670 C C . ALA A 1 86 ? -10.052 2.455 -5.224 1.00 86.38 86 ALA A C 1
ATOM 672 O O . ALA A 1 86 ? -10.486 2.034 -4.155 1.00 86.38 86 ALA A O 1
ATOM 673 N N . PHE A 1 87 ? -9.956 3.764 -5.493 1.00 92.31 87 PHE A N 1
ATOM 674 C CA . PHE A 1 87 ? -10.319 4.817 -4.540 1.00 92.31 87 PHE A CA 1
ATOM 675 C C . PHE A 1 87 ? -11.773 4.692 -4.071 1.00 92.31 87 PHE A C 1
ATOM 677 O O . PHE A 1 87 ? -12.020 4.664 -2.870 1.00 92.31 87 PHE A O 1
ATOM 684 N N . PHE A 1 88 ? -12.740 4.566 -4.988 1.00 94.12 88 PHE A N 1
ATOM 685 C CA . PHE A 1 88 ? -14.152 4.424 -4.619 1.00 94.12 88 PHE A CA 1
ATOM 686 C C . PHE A 1 88 ? -14.444 3.098 -3.909 1.00 94.12 88 PHE A C 1
ATOM 688 O O . PHE A 1 88 ? -15.288 3.077 -3.017 1.00 94.12 88 PHE A O 1
ATOM 695 N N . SER A 1 89 ? -13.742 2.015 -4.258 1.00 84.56 89 SER A N 1
ATOM 696 C CA . SER A 1 89 ? -13.900 0.713 -3.592 1.00 84.56 89 SER A CA 1
ATOM 697 C C . SER A 1 89 ? -13.401 0.756 -2.146 1.00 84.56 89 SER A C 1
ATOM 699 O O . SER A 1 89 ? -14.127 0.351 -1.243 1.00 84.56 89 SER A O 1
ATOM 701 N N . LEU A 1 90 ? -12.201 1.302 -1.916 1.00 86.19 90 LEU A N 1
ATOM 702 C CA . LEU A 1 90 ? -11.633 1.482 -0.577 1.00 86.19 90 LEU A CA 1
ATOM 703 C C . LEU A 1 90 ? -12.439 2.493 0.244 1.00 86.19 90 LEU A C 1
ATOM 705 O O . LEU A 1 90 ? -12.758 2.227 1.393 1.00 86.19 90 LEU A O 1
ATOM 709 N N . TRP A 1 91 ? -12.851 3.613 -0.354 1.00 93.75 91 TRP A N 1
ATOM 710 C CA . TRP A 1 91 ? -13.704 4.602 0.309 1.00 93.75 91 TRP A CA 1
ATOM 711 C C . TRP A 1 91 ? -15.053 4.008 0.735 1.00 93.75 91 TRP A C 1
ATOM 713 O O . TRP A 1 91 ? -15.515 4.270 1.843 1.00 93.75 91 TRP A O 1
ATOM 723 N N . ALA A 1 92 ? -15.681 3.188 -0.115 1.00 91.06 92 ALA A N 1
ATOM 724 C CA . ALA A 1 92 ? -16.933 2.517 0.222 1.00 91.06 92 ALA A CA 1
ATOM 725 C C . ALA A 1 92 ? -16.733 1.460 1.319 1.00 91.06 92 ALA A C 1
ATOM 727 O O . ALA A 1 92 ? -17.552 1.381 2.231 1.00 91.06 92 ALA A O 1
ATOM 728 N N . LEU A 1 93 ? -15.637 0.693 1.264 1.00 85.25 93 LEU A N 1
ATOM 729 C CA . LEU A 1 93 ? -15.267 -0.259 2.311 1.00 85.25 93 LEU A CA 1
ATOM 730 C C . LEU A 1 93 ? -15.074 0.450 3.656 1.00 85.25 93 LEU A C 1
ATOM 732 O O . LEU A 1 93 ? -15.710 0.059 4.630 1.00 85.25 93 LEU A O 1
ATOM 736 N N . PHE A 1 94 ? -14.279 1.522 3.688 1.00 89.44 94 PHE A N 1
ATOM 737 C CA . PHE A 1 94 ? -14.002 2.275 4.911 1.00 89.44 94 PHE A CA 1
ATOM 738 C C . PHE A 1 94 ? -15.229 3.006 5.453 1.00 89.44 94 PHE A C 1
ATOM 740 O O . PHE A 1 94 ? -15.393 3.129 6.658 1.00 89.44 94 PHE A O 1
ATOM 747 N N . ARG A 1 95 ? -16.175 3.402 4.592 1.00 94.69 95 ARG A N 1
ATOM 748 C CA . ARG A 1 95 ? -17.487 3.881 5.051 1.00 94.69 95 ARG A CA 1
ATOM 749 C C . ARG A 1 95 ? -18.355 2.799 5.680 1.00 94.69 95 ARG A C 1
ATOM 751 O O . ARG A 1 95 ? -19.131 3.109 6.577 1.00 94.69 95 ARG A O 1
ATOM 758 N N . VAL A 1 96 ? -18.238 1.549 5.241 1.00 88.75 96 VAL A N 1
ATOM 759 C CA . VAL A 1 96 ? -18.946 0.431 5.876 1.00 88.75 96 VAL A CA 1
ATOM 760 C C . VAL A 1 96 ? -18.269 0.028 7.190 1.00 88.75 96 VAL A C 1
ATOM 762 O O . VAL A 1 96 ? -18.987 -0.243 8.149 1.00 88.75 96 VAL A O 1
ATOM 765 N N . THR A 1 97 ? -16.932 0.025 7.280 1.00 83.81 97 THR A N 1
ATOM 766 C CA . THR A 1 97 ? -16.228 -0.260 8.547 1.00 83.81 97 THR A CA 1
ATOM 767 C C . THR A 1 97 ? -16.488 0.821 9.590 1.00 83.81 97 THR A C 1
ATOM 769 O O . THR A 1 97 ? -16.872 0.463 10.694 1.00 83.81 97 THR A O 1
ATOM 772 N N . ASP A 1 98 ? -16.400 2.103 9.225 1.00 94.12 98 ASP A N 1
ATOM 773 C CA . ASP A 1 98 ? -16.797 3.277 10.028 1.00 94.12 98 ASP A CA 1
ATOM 774 C C . ASP A 1 98 ? -18.217 3.117 10.610 1.00 94.12 98 ASP A C 1
ATOM 776 O O . ASP A 1 98 ? -18.410 3.111 11.825 1.00 94.12 98 ASP A O 1
ATOM 780 N N . MET A 1 99 ? -19.217 2.830 9.763 1.00 96.00 99 MET A N 1
ATOM 781 C CA . MET A 1 99 ? -20.600 2.601 10.214 1.00 96.00 99 MET A CA 1
ATOM 782 C C . MET A 1 99 ? -20.767 1.390 11.148 1.00 96.00 99 MET A C 1
ATOM 784 O O . MET A 1 99 ? -21.598 1.430 12.055 1.00 96.00 99 MET A O 1
ATOM 788 N N . VAL A 1 100 ? -20.033 0.297 10.915 1.00 91.06 100 VAL A N 1
ATOM 789 C CA . VAL A 1 100 ? -20.078 -0.895 11.781 1.00 91.06 100 VAL A CA 1
ATOM 790 C C . VAL A 1 100 ? -19.370 -0.627 13.109 1.00 91.06 100 VAL A C 1
ATOM 792 O O . VAL A 1 100 ? -19.869 -1.055 14.145 1.00 91.06 100 VAL A O 1
ATOM 795 N N . ARG A 1 101 ? -18.248 0.097 13.087 1.00 93.00 101 ARG A N 1
ATOM 796 C CA . ARG A 1 101 ? -17.448 0.478 14.256 1.00 93.00 101 ARG A CA 1
ATOM 797 C C . ARG A 1 101 ? -18.245 1.388 15.186 1.00 93.00 101 ARG A C 1
ATOM 799 O O . ARG A 1 101 ? -18.409 1.047 16.351 1.00 93.00 101 ARG A O 1
ATOM 806 N N . GLU A 1 102 ? -18.864 2.436 14.642 1.00 96.06 102 GLU A N 1
ATOM 807 C CA . GLU A 1 102 ? -19.793 3.314 15.368 1.00 96.06 102 GLU A CA 1
ATOM 808 C C . GLU A 1 102 ? -20.953 2.531 16.002 1.00 96.06 102 GLU A C 1
ATOM 810 O O . GLU A 1 102 ? -21.302 2.752 17.157 1.00 96.06 102 GLU A O 1
ATOM 815 N N . TRP A 1 103 ? -21.550 1.587 15.264 1.00 96.81 103 TRP A N 1
ATOM 816 C CA . TRP A 1 103 ? -22.648 0.772 15.788 1.00 96.81 103 TRP A CA 1
ATOM 817 C C . TRP A 1 103 ? -22.207 -0.167 16.922 1.00 96.81 103 TRP A C 1
ATOM 819 O O . TRP A 1 103 ? -22.961 -0.344 17.878 1.00 96.81 103 TRP A O 1
ATOM 829 N N . VAL A 1 104 ? -21.005 -0.748 16.835 1.00 92.00 104 VAL A N 1
ATOM 830 C CA . VAL A 1 104 ? -20.438 -1.595 17.897 1.00 92.00 104 VAL A CA 1
ATOM 831 C C . VAL A 1 104 ? -20.143 -0.767 19.149 1.00 92.00 104 VAL A C 1
ATOM 833 O O . VAL A 1 104 ? -20.596 -1.154 20.222 1.00 92.00 104 VAL A O 1
ATOM 836 N N . SER A 1 105 ? -19.484 0.388 19.021 1.00 92.06 105 SER A N 1
ATOM 837 C CA . SER A 1 105 ? -19.118 1.234 20.173 1.00 92.06 105 SER A CA 1
ATOM 838 C C . SER A 1 105 ? -20.285 1.966 20.846 1.00 92.06 105 SER A C 1
ATOM 840 O O . SER A 1 105 ? -20.106 2.657 21.839 1.00 92.06 105 SER A O 1
ATOM 842 N N . LEU A 1 106 ? -21.501 1.857 20.308 1.00 96.31 106 LEU A N 1
ATOM 843 C CA . LEU A 1 106 ? -22.717 2.382 20.937 1.00 96.31 106 LEU A CA 1
ATOM 844 C C . LEU A 1 106 ? -23.663 1.265 21.410 1.00 96.31 106 LEU A C 1
ATOM 846 O O . LEU A 1 106 ? -24.788 1.556 21.822 1.00 96.31 106 LEU A O 1
ATOM 850 N N . ALA A 1 107 ? -23.252 -0.005 21.325 1.00 96.62 107 ALA A N 1
ATOM 851 C CA . ALA A 1 107 ? -24.133 -1.145 21.571 1.00 96.62 107 ALA A CA 1
ATOM 852 C C . ALA A 1 107 ? -24.437 -1.398 23.060 1.00 96.62 107 ALA A C 1
ATOM 854 O O . ALA A 1 107 ? -25.531 -1.882 23.364 1.00 96.62 107 ALA A O 1
ATOM 855 N N . ASP A 1 108 ? -23.504 -1.074 23.964 1.00 92.75 108 ASP A N 1
ATOM 856 C CA . ASP A 1 108 ? -23.584 -1.456 25.381 1.00 92.75 108 ASP A CA 1
ATOM 857 C C . ASP A 1 108 ? -24.283 -0.398 26.260 1.00 92.75 108 ASP A C 1
ATOM 859 O O . ASP A 1 108 ? -25.304 -0.702 26.884 1.00 92.75 108 ASP A O 1
ATOM 863 N N . ASP A 1 109 ? -23.783 0.844 26.305 1.00 95.06 109 ASP A N 1
ATOM 864 C CA . ASP A 1 109 ? -24.371 1.943 27.099 1.00 95.06 109 ASP A CA 1
ATOM 865 C C . ASP A 1 109 ? -24.790 3.180 26.270 1.00 95.06 109 ASP A C 1
ATOM 867 O O . ASP A 1 109 ? -25.471 4.076 26.782 1.00 95.06 109 ASP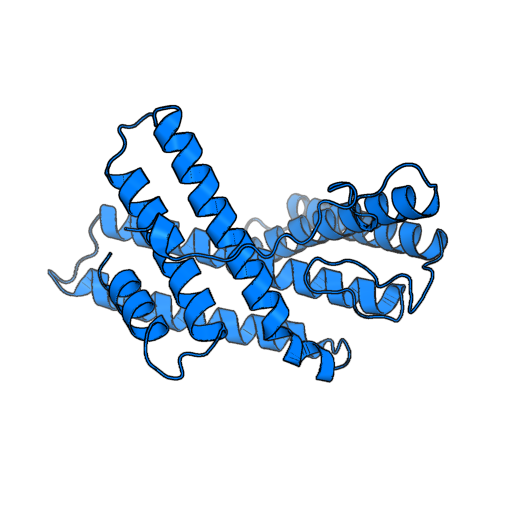 A O 1
ATOM 871 N N . GLY A 1 110 ? -24.451 3.200 24.976 1.00 96.81 110 GLY A N 1
ATOM 872 C CA . GLY A 1 110 ? -24.742 4.293 24.050 1.00 96.81 110 GLY A CA 1
ATOM 873 C C . GLY A 1 110 ? -23.787 5.490 24.137 1.00 96.81 110 GLY A C 1
ATOM 874 O O . GLY A 1 110 ? -24.148 6.564 23.646 1.00 96.81 110 GLY A O 1
ATOM 875 N N . VAL A 1 111 ? -22.607 5.343 24.750 1.00 96.56 111 VAL A N 1
ATOM 876 C CA . VAL A 1 111 ? -21.579 6.387 24.861 1.00 96.56 111 VAL A CA 1
ATOM 877 C C . VAL A 1 111 ? -20.196 5.781 24.619 1.00 96.56 111 VAL A C 1
ATOM 879 O O . VAL A 1 111 ? -19.782 4.907 25.365 1.00 96.56 111 VAL A O 1
ATOM 882 N N . LYS A 1 112 ? -19.437 6.304 23.644 1.00 96.06 112 LYS A N 1
ATOM 883 C CA . LYS A 1 112 ? -18.047 5.862 23.443 1.00 96.06 112 LYS A CA 1
ATOM 884 C C . LYS A 1 112 ? -17.201 6.109 24.691 1.00 96.06 112 LYS A C 1
ATOM 886 O O . LYS A 1 112 ? -17.147 7.239 25.189 1.00 96.06 112 LYS A O 1
ATOM 891 N N . ASP A 1 113 ? -16.506 5.078 25.156 1.00 94.75 113 ASP A N 1
ATOM 892 C CA . ASP A 1 113 ? -15.486 5.207 26.191 1.00 94.75 113 ASP A CA 1
ATOM 893 C C . ASP A 1 113 ? -14.108 5.586 25.606 1.00 94.75 113 ASP A C 1
ATOM 895 O O . ASP A 1 113 ? -13.895 5.651 24.394 1.00 94.75 113 ASP A O 1
ATOM 899 N N . LYS A 1 114 ? -13.133 5.869 26.479 1.00 93.19 114 LYS A N 1
ATOM 900 C CA . LYS A 1 114 ? -11.791 6.301 26.055 1.00 93.19 114 LYS A CA 1
ATOM 901 C C . LYS A 1 114 ? -11.020 5.220 25.273 1.00 93.19 114 LYS A C 1
ATOM 903 O O . LYS A 1 114 ? -10.164 5.553 24.454 1.00 93.19 114 LYS A O 1
ATOM 908 N N . MET A 1 115 ? -11.245 3.941 25.566 1.00 80.19 115 MET A N 1
ATOM 909 C CA . MET A 1 115 ? -10.615 2.837 24.838 1.00 80.19 115 MET A CA 1
ATOM 910 C C . MET A 1 115 ? -11.252 2.669 23.459 1.00 80.19 115 MET A C 1
ATOM 912 O O . MET A 1 115 ? -10.540 2.401 22.496 1.00 80.19 115 MET A O 1
ATOM 916 N N . GLU A 1 116 ? -12.560 2.891 23.346 1.00 87.94 116 GLU A N 1
ATOM 917 C CA . GLU A 1 116 ? -13.271 2.893 22.067 1.00 87.94 116 GLU A CA 1
ATOM 918 C C . GLU A 1 116 ? -12.871 4.078 21.185 1.00 87.94 116 GLU A C 1
ATOM 920 O O . GLU A 1 116 ? -12.611 3.876 20.003 1.00 87.94 116 GLU A O 1
ATOM 925 N N . GLU A 1 117 ? -12.726 5.285 21.748 1.00 93.69 117 GLU A N 1
ATOM 926 C CA . GLU A 1 117 ? -12.154 6.443 21.039 1.00 93.69 117 GLU A CA 1
ATOM 927 C C . GLU A 1 117 ? -10.737 6.145 20.513 1.00 93.69 117 GLU A C 1
ATOM 929 O O . GLU A 1 117 ? -10.435 6.420 19.353 1.00 93.69 117 GLU A O 1
ATOM 934 N N . ALA A 1 118 ? -9.874 5.536 21.336 1.00 82.06 118 ALA A N 1
ATOM 935 C CA . ALA A 1 118 ? -8.511 5.178 20.935 1.00 82.06 118 ALA A CA 1
ATOM 936 C C . ALA A 1 118 ? -8.471 4.056 19.878 1.00 82.06 118 ALA A C 1
ATOM 938 O O . ALA A 1 118 ? -7.603 4.054 19.003 1.00 82.06 118 ALA A O 1
ATOM 939 N N . TRP A 1 119 ? -9.406 3.103 19.939 1.00 86.38 119 TRP A N 1
ATOM 940 C CA . TRP A 1 119 ? -9.561 2.052 18.932 1.00 86.38 119 TRP A CA 1
ATOM 941 C C . TRP A 1 119 ? -10.068 2.606 17.593 1.00 86.38 119 TRP A C 1
ATOM 943 O O . TRP A 1 119 ? -9.570 2.208 16.538 1.00 86.38 119 TRP A O 1
ATOM 953 N N . ASP A 1 120 ? -11.021 3.537 17.631 1.00 89.50 120 ASP A N 1
ATOM 954 C CA . ASP A 1 120 ? -11.549 4.255 16.469 1.00 89.50 120 ASP A CA 1
ATOM 955 C C . ASP A 1 120 ? -10.429 5.037 15.761 1.00 89.50 120 ASP A C 1
ATOM 957 O O . ASP A 1 120 ? -10.177 4.802 14.578 1.00 89.50 120 ASP A O 1
ATOM 961 N N . GLU A 1 121 ? -9.667 5.849 16.508 1.00 89.56 121 GLU A N 1
ATOM 962 C CA . GLU A 1 121 ? -8.518 6.625 16.009 1.00 89.56 121 GLU A CA 1
ATOM 963 C C . GLU A 1 121 ? -7.440 5.730 15.367 1.00 89.56 121 GLU A C 1
ATOM 965 O O . GLU A 1 121 ? -7.063 5.943 14.212 1.00 89.56 121 GLU A O 1
ATOM 970 N N . ALA A 1 122 ? -6.992 4.677 16.062 1.00 81.12 122 ALA A N 1
ATOM 971 C CA . ALA A 1 122 ? -5.981 3.754 15.537 1.00 81.12 122 ALA A CA 1
ATOM 972 C C . ALA A 1 122 ? -6.468 2.970 14.301 1.00 81.12 122 ALA A C 1
ATOM 974 O O . ALA A 1 122 ? -5.681 2.637 13.405 1.00 81.12 122 ALA A O 1
ATOM 975 N N . THR A 1 123 ? -7.772 2.681 14.221 1.00 83.56 123 THR A N 1
ATOM 976 C CA . THR A 1 123 ? -8.361 2.032 13.043 1.00 83.56 123 THR A CA 1
ATOM 977 C C . THR A 1 123 ? -8.450 3.008 11.867 1.00 83.56 123 THR A C 1
ATOM 979 O O . THR A 1 123 ? -8.098 2.619 10.754 1.00 83.56 123 THR A O 1
ATOM 982 N N . GLU A 1 124 ? -8.845 4.271 12.078 1.00 90.31 124 GLU A N 1
ATOM 983 C CA . GLU A 1 124 ? -8.833 5.297 11.021 1.00 90.31 124 GLU A CA 1
ATOM 984 C C . GLU A 1 124 ? -7.421 5.561 10.471 1.00 90.31 124 GLU A C 1
ATOM 986 O O . GLU A 1 124 ? -7.265 5.676 9.253 1.00 90.31 124 GLU A O 1
ATOM 991 N N . GLU A 1 125 ? -6.393 5.612 11.327 1.00 84.88 125 GLU A N 1
ATOM 992 C CA . GLU A 1 125 ? -4.991 5.752 10.898 1.00 84.88 125 GLU A CA 1
ATOM 993 C C . GLU A 1 125 ? -4.553 4.558 10.029 1.00 84.88 125 GLU A C 1
ATOM 995 O O . GLU A 1 125 ? 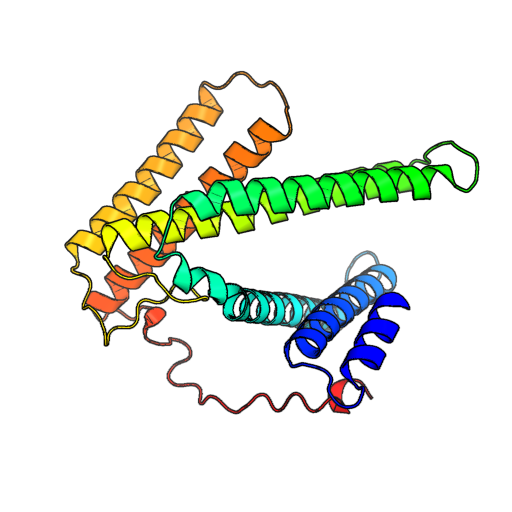-3.986 4.736 8.949 1.00 84.88 125 GLU A O 1
ATOM 1000 N N . THR A 1 126 ? -4.921 3.337 10.431 1.00 84.38 126 THR A N 1
ATOM 1001 C CA . THR A 1 126 ? -4.644 2.115 9.656 1.00 84.38 126 THR A CA 1
ATOM 1002 C C . THR A 1 126 ? -5.367 2.110 8.298 1.00 84.38 126 THR A C 1
ATOM 1004 O O . THR A 1 126 ? -4.789 1.718 7.282 1.00 84.38 126 THR A O 1
ATOM 1007 N N . GLU A 1 127 ? -6.626 2.561 8.240 1.00 85.44 127 GLU A N 1
ATOM 1008 C CA . GLU A 1 127 ? -7.376 2.727 6.984 1.00 85.44 127 GLU A CA 1
ATOM 1009 C C . GLU A 1 127 ? -6.708 3.755 6.050 1.00 85.44 127 GLU A C 1
ATOM 1011 O O . GLU A 1 127 ? -6.639 3.542 4.833 1.00 85.44 127 GLU A O 1
ATOM 1016 N N . ASP A 1 128 ? -6.185 4.852 6.607 1.00 89.75 128 ASP A N 1
ATOM 1017 C CA . ASP A 1 128 ? -5.489 5.912 5.871 1.00 89.75 128 ASP A CA 1
ATOM 1018 C C . ASP A 1 128 ? -4.173 5.419 5.251 1.00 89.75 128 ASP A C 1
ATOM 1020 O O . ASP A 1 128 ? -3.892 5.719 4.083 1.00 89.75 128 ASP A O 1
ATOM 1024 N N . ASP A 1 129 ? -3.412 4.601 5.980 1.00 86.81 129 ASP A N 1
ATOM 1025 C CA . ASP A 1 129 ? -2.207 3.944 5.469 1.00 86.81 129 ASP A CA 1
ATOM 1026 C C . ASP A 1 129 ? -2.529 2.912 4.379 1.00 86.81 129 ASP A C 1
ATOM 1028 O O . ASP A 1 129 ? -1.895 2.914 3.318 1.00 86.81 129 ASP A O 1
ATOM 1032 N N . VAL A 1 130 ? -3.556 2.073 4.563 1.00 84.00 130 VAL A N 1
ATOM 1033 C CA . VAL A 1 130 ? -3.991 1.103 3.537 1.00 84.00 130 VAL A CA 1
ATOM 1034 C C . VAL A 1 130 ? -4.465 1.818 2.266 1.00 84.00 130 VAL A C 1
ATOM 1036 O O . VAL A 1 130 ? -4.111 1.395 1.157 1.00 84.00 130 VAL A O 1
ATOM 1039 N N . MET A 1 131 ? -5.210 2.924 2.398 1.00 89.19 131 MET A N 1
ATOM 1040 C CA . MET A 1 131 ? -5.582 3.793 1.273 1.00 89.19 131 MET A CA 1
ATOM 1041 C C . MET A 1 131 ? -4.335 4.293 0.538 1.00 89.19 131 MET A C 1
ATOM 1043 O O . MET A 1 131 ? -4.240 4.196 -0.691 1.00 89.19 131 MET A O 1
ATOM 1047 N N . ALA A 1 132 ? -3.369 4.823 1.287 1.00 91.06 132 ALA A N 1
ATOM 1048 C CA . ALA A 1 132 ? -2.198 5.467 0.725 1.00 91.06 132 ALA A CA 1
ATOM 1049 C C . ALA A 1 132 ? -1.224 4.492 0.058 1.00 91.06 132 ALA A C 1
ATOM 1051 O O . ALA A 1 132 ? -0.760 4.757 -1.056 1.00 91.06 132 ALA A O 1
ATOM 1052 N N . LEU A 1 133 ? -0.942 3.352 0.689 1.00 86.50 133 LEU A N 1
ATOM 1053 C CA . LEU A 1 133 ? -0.099 2.293 0.136 1.00 86.50 133 LEU A CA 1
ATOM 1054 C C . LEU A 1 133 ? -0.721 1.705 -1.137 1.00 86.50 133 LEU A C 1
ATOM 1056 O O . LEU A 1 133 ? -0.048 1.613 -2.164 1.00 86.50 133 LEU A O 1
ATOM 1060 N N . THR A 1 134 ? -2.022 1.396 -1.116 1.00 85.31 134 THR A N 1
ATOM 1061 C CA . THR A 1 134 ? -2.707 0.812 -2.281 1.00 85.31 134 THR A CA 1
ATOM 1062 C C . THR A 1 134 ? -2.736 1.780 -3.465 1.00 85.31 134 THR A C 1
ATOM 1064 O O . THR A 1 134 ? -2.386 1.409 -4.588 1.00 85.31 134 THR A O 1
ATOM 1067 N N . LEU A 1 135 ? -3.121 3.041 -3.238 1.00 90.38 135 LEU A N 1
ATOM 1068 C CA . LEU A 1 135 ? -3.215 4.021 -4.321 1.00 90.38 135 LEU A CA 1
ATOM 1069 C C . LEU A 1 135 ? -1.845 4.480 -4.825 1.00 90.38 135 LEU A C 1
ATOM 1071 O O . LEU A 1 135 ? -1.691 4.649 -6.033 1.00 90.38 135 LEU A O 1
ATOM 1075 N N . SER A 1 136 ? -0.840 4.633 -3.956 1.00 93.00 136 SER A N 1
ATOM 1076 C CA . SER A 1 136 ? 0.521 4.972 -4.399 1.00 93.00 136 SER A CA 1
ATOM 1077 C C . SER A 1 136 ? 1.124 3.890 -5.292 1.00 93.00 136 SER A C 1
ATOM 1079 O O . SER A 1 136 ? 1.682 4.209 -6.341 1.00 93.00 136 SER A O 1
ATOM 1081 N N . PHE A 1 137 ? 0.937 2.612 -4.949 1.00 87.44 137 PHE A N 1
ATOM 1082 C CA . PHE A 1 137 ? 1.378 1.505 -5.792 1.00 87.44 137 PHE A CA 1
ATOM 1083 C C . PHE A 1 137 ? 0.690 1.532 -7.167 1.00 87.44 137 PHE A C 1
ATOM 1085 O O . PHE A 1 137 ? 1.361 1.457 -8.194 1.00 87.44 137 PHE A O 1
ATOM 1092 N N . LEU A 1 138 ? -0.631 1.740 -7.225 1.00 87.38 138 LEU A N 1
ATOM 1093 C CA . LEU A 1 138 ? -1.355 1.854 -8.501 1.00 87.38 138 LEU A CA 1
ATOM 1094 C C . LEU A 1 138 ? -0.928 3.081 -9.333 1.00 87.38 138 LEU A C 1
ATOM 1096 O O . LEU A 1 138 ? -0.868 2.997 -10.563 1.00 87.38 138 LEU A O 1
ATOM 1100 N N . VAL A 1 139 ? -0.590 4.208 -8.694 1.00 93.06 139 VAL A N 1
ATOM 1101 C CA . VAL A 1 139 ? -0.037 5.398 -9.369 1.00 93.06 139 VAL A CA 1
ATOM 1102 C C . VAL A 1 139 ? 1.319 5.069 -9.997 1.00 93.06 139 VAL A C 1
ATOM 1104 O O . VAL A 1 139 ? 1.530 5.338 -11.181 1.00 93.06 139 VAL A O 1
ATOM 1107 N N . VAL A 1 140 ? 2.212 4.432 -9.237 1.00 93.44 140 VAL A N 1
ATOM 1108 C CA . VAL A 1 140 ? 3.534 3.979 -9.698 1.00 93.44 140 VAL A CA 1
ATOM 1109 C C . VAL A 1 140 ? 3.398 3.024 -10.879 1.00 93.44 140 VAL A C 1
ATOM 1111 O O . VAL A 1 140 ? 4.037 3.232 -11.908 1.00 93.44 140 VAL A O 1
ATOM 1114 N N . GLN A 1 141 ? 2.529 2.017 -10.774 1.00 89.75 141 GLN A N 1
ATOM 1115 C CA . GLN A 1 141 ? 2.293 1.048 -11.846 1.00 89.75 141 GLN A CA 1
ATOM 1116 C C . GLN A 1 141 ? 1.750 1.717 -13.119 1.00 89.75 141 GLN A C 1
ATOM 1118 O O . GLN A 1 141 ? 2.195 1.394 -14.220 1.00 89.75 141 GLN A O 1
ATOM 1123 N N . THR A 1 142 ? 0.874 2.720 -12.983 1.00 90.50 142 THR A N 1
ATOM 1124 C CA . THR A 1 142 ? 0.371 3.517 -14.117 1.00 90.50 142 THR A CA 1
ATOM 1125 C C . THR A 1 142 ? 1.502 4.293 -14.806 1.00 90.50 142 THR A C 1
ATOM 1127 O O . THR A 1 142 ? 1.644 4.225 -16.028 1.00 90.50 142 THR A O 1
ATOM 1130 N N . PHE A 1 143 ? 2.357 4.988 -14.044 1.00 94.06 143 PHE A N 1
ATOM 1131 C CA . PHE A 1 143 ? 3.508 5.704 -14.610 1.00 94.06 143 PHE A CA 1
ATOM 1132 C C . PHE A 1 143 ? 4.528 4.760 -15.252 1.00 94.06 143 PHE A C 1
ATOM 1134 O O . PHE A 1 143 ? 5.027 5.045 -16.341 1.00 94.06 143 PHE A O 1
ATOM 1141 N N . ARG A 1 144 ? 4.823 3.621 -14.619 1.00 92.56 144 ARG A N 1
ATOM 1142 C CA . ARG A 1 144 ? 5.746 2.618 -15.164 1.00 92.56 144 ARG A CA 1
ATOM 1143 C C . ARG A 1 144 ? 5.209 2.006 -16.454 1.00 92.56 144 ARG A C 1
ATOM 1145 O O . ARG A 1 144 ? 5.964 1.926 -17.418 1.00 92.56 144 ARG A O 1
ATOM 1152 N N . PHE A 1 145 ? 3.917 1.687 -16.526 1.00 90.19 145 PHE A N 1
ATOM 1153 C CA . PHE A 1 145 ? 3.280 1.254 -17.770 1.00 90.19 145 PHE A CA 1
ATOM 1154 C C . PHE A 1 145 ? 3.449 2.288 -18.897 1.00 90.19 145 PHE A C 1
ATOM 1156 O O . PHE A 1 145 ? 3.821 1.925 -20.010 1.00 90.19 145 PHE A O 1
ATOM 1163 N N . TRP A 1 146 ? 3.269 3.583 -18.613 1.00 93.06 146 TRP A N 1
ATOM 1164 C CA . TRP A 1 146 ? 3.471 4.649 -19.606 1.00 93.06 146 TRP A CA 1
ATOM 1165 C C . TRP A 1 146 ? 4.933 4.844 -20.033 1.00 93.06 146 TRP A C 1
ATOM 1167 O O . TRP A 1 146 ? 5.187 5.190 -21.184 1.00 93.06 146 TRP A O 1
ATOM 1177 N N . ILE A 1 147 ? 5.893 4.638 -19.127 1.00 94.44 147 ILE A N 1
ATOM 1178 C CA . ILE A 1 147 ? 7.328 4.814 -19.402 1.00 94.44 147 ILE A CA 1
ATOM 1179 C C . ILE A 1 147 ? 7.910 3.607 -20.151 1.00 94.44 147 ILE A C 1
ATOM 1181 O O . ILE A 1 147 ? 8.705 3.781 -21.078 1.00 94.44 147 ILE A O 1
ATOM 1185 N N . TYR A 1 148 ? 7.538 2.388 -19.753 1.00 92.00 148 TYR A N 1
ATOM 1186 C CA . TYR A 1 148 ? 8.112 1.144 -20.272 1.00 92.00 148 TYR A CA 1
ATOM 1187 C C . TYR A 1 148 ? 7.283 0.501 -21.393 1.00 92.00 148 TYR A C 1
ATOM 1189 O O . TYR A 1 148 ? 7.828 -0.287 -22.160 1.00 92.00 148 TYR A O 1
ATOM 1197 N N . GLY A 1 149 ? 5.993 0.832 -21.520 1.00 89.19 149 GLY A N 1
ATOM 1198 C CA . GLY A 1 149 ? 5.072 0.251 -22.509 1.00 89.19 149 GLY A CA 1
ATOM 1199 C C . GLY A 1 149 ? 4.547 -1.148 -22.155 1.00 89.19 149 GLY A C 1
ATOM 1200 O O . GLY A 1 149 ? 3.690 -1.676 -22.860 1.00 89.19 149 GLY A O 1
ATOM 1201 N N . VAL A 1 150 ? 5.031 -1.736 -21.058 1.00 88.38 150 VAL A N 1
ATOM 1202 C CA . VAL A 1 150 ? 4.602 -3.022 -20.490 1.00 88.38 150 VAL A CA 1
ATOM 1203 C C . VAL A 1 150 ? 4.243 -2.805 -19.026 1.00 88.38 150 VAL A C 1
ATOM 1205 O O . VAL A 1 150 ? 4.878 -2.009 -18.331 1.00 88.38 150 VAL A O 1
ATOM 1208 N N . LEU A 1 151 ? 3.181 -3.474 -18.579 1.00 86.56 151 LEU A N 1
ATOM 1209 C CA . LEU A 1 151 ? 2.725 -3.431 -17.196 1.00 86.56 151 LEU A CA 1
ATOM 1210 C C . LEU A 1 151 ? 3.674 -4.304 -16.354 1.00 86.56 151 LEU A C 1
ATOM 1212 O O . LEU A 1 151 ? 3.835 -5.476 -16.702 1.00 86.56 151 LEU A O 1
ATOM 1216 N N . PRO A 1 152 ? 4.320 -3.772 -15.300 1.00 85.06 152 PRO A N 1
ATOM 1217 C CA . PRO A 1 152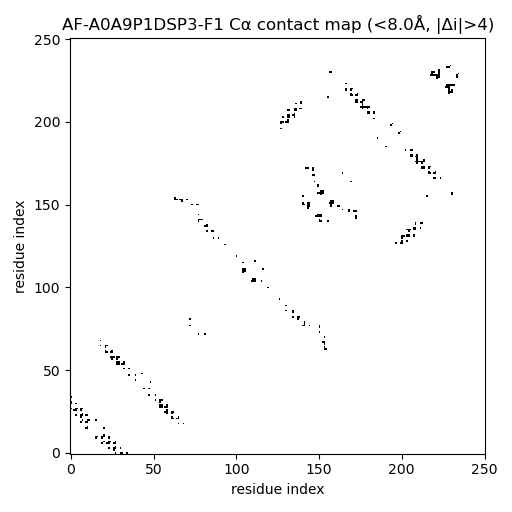 ? 5.092 -4.594 -14.373 1.00 85.06 152 PRO A CA 1
ATOM 1218 C C . PRO A 1 152 ? 4.207 -5.624 -13.660 1.00 85.06 152 PRO A C 1
ATOM 1220 O O . PRO A 1 152 ? 2.982 -5.487 -13.613 1.00 85.06 152 PRO A O 1
ATOM 1223 N N . ASP A 1 153 ? 4.837 -6.646 -13.091 1.00 82.50 153 ASP A N 1
ATOM 1224 C CA . ASP A 1 153 ? 4.150 -7.682 -12.325 1.00 82.50 153 ASP A CA 1
ATOM 1225 C C . ASP A 1 153 ? 3.686 -7.191 -10.929 1.00 82.50 153 ASP A C 1
ATOM 1227 O O . ASP A 1 153 ? 3.775 -6.011 -10.570 1.00 82.50 153 ASP A O 1
ATOM 1231 N N . GLU A 1 154 ? 3.151 -8.122 -10.142 1.00 72.06 154 GLU A N 1
ATOM 1232 C CA . GLU A 1 154 ? 2.631 -7.947 -8.780 1.00 72.06 154 GLU A CA 1
ATOM 1233 C C . GLU A 1 154 ? 3.639 -7.401 -7.768 1.00 72.06 154 GLU A C 1
ATOM 1235 O O . GLU A 1 154 ? 3.255 -6.686 -6.845 1.00 72.06 154 GLU A O 1
ATOM 1240 N N . GLU A 1 155 ? 4.910 -7.746 -7.938 1.00 72.31 155 GLU A N 1
ATOM 1241 C CA . GLU A 1 155 ? 6.033 -7.316 -7.108 1.00 72.31 155 GLU A CA 1
ATOM 1242 C C . GLU A 1 155 ? 6.631 -6.015 -7.676 1.00 72.31 155 GLU A C 1
ATOM 1244 O O . GLU A 1 155 ? 7.407 -5.322 -7.017 1.00 72.31 155 GLU A O 1
ATOM 1249 N N . GLY A 1 156 ? 6.220 -5.637 -8.890 1.00 77.44 156 GLY A N 1
ATOM 1250 C CA . GLY A 1 156 ? 6.754 -4.514 -9.634 1.00 77.44 156 GLY A CA 1
ATOM 1251 C C . GLY A 1 156 ? 8.020 -4.869 -10.409 1.00 77.44 156 GLY A C 1
ATOM 1252 O O . GLY A 1 156 ? 8.802 -3.966 -10.697 1.00 77.44 156 GLY A O 1
ATOM 1253 N N . ASN A 1 157 ? 8.250 -6.125 -10.780 1.00 83.62 157 ASN A N 1
ATOM 1254 C CA . ASN A 1 157 ? 9.334 -6.477 -11.695 1.00 83.62 157 ASN A CA 1
ATOM 1255 C C . ASN A 1 157 ? 8.872 -6.328 -13.152 1.00 83.62 157 ASN A C 1
ATOM 1257 O O . ASN A 1 157 ? 7.705 -6.548 -13.486 1.00 83.62 157 ASN A O 1
ATOM 1261 N N . LEU A 1 158 ? 9.789 -5.968 -14.047 1.00 84.06 158 LEU A N 1
ATOM 1262 C CA . LEU A 1 158 ? 9.568 -6.051 -15.491 1.00 84.06 158 LEU A CA 1
ATOM 1263 C C . LEU A 1 158 ? 10.057 -7.405 -16.022 1.00 84.06 158 LEU A C 1
ATOM 1265 O O . LEU A 1 158 ? 11.211 -7.784 -15.819 1.00 84.06 158 LEU A O 1
ATOM 1269 N N . ASP A 1 159 ? 9.201 -8.123 -16.757 1.00 79.62 159 ASP A N 1
ATOM 1270 C CA . ASP A 1 159 ? 9.610 -9.348 -17.451 1.00 79.62 159 ASP A CA 1
ATOM 1271 C C . ASP A 1 159 ? 10.603 -9.009 -18.574 1.00 79.62 159 ASP A C 1
ATOM 1273 O O . ASP A 1 159 ? 10.218 -8.610 -19.677 1.00 79.62 159 ASP A O 1
ATOM 1277 N N . ASN A 1 160 ? 11.894 -9.217 -18.291 1.00 67.12 160 ASN A N 1
ATOM 1278 C CA . ASN A 1 160 ? 13.015 -9.014 -19.217 1.00 67.12 160 ASN A CA 1
ATOM 1279 C C . ASN A 1 160 ? 12.875 -9.792 -20.545 1.00 67.12 160 ASN A C 1
ATOM 1281 O O . ASN A 1 160 ? 13.636 -9.561 -21.477 1.00 67.12 160 ASN A O 1
ATOM 1285 N N . ARG A 1 161 ? 11.926 -10.733 -20.666 1.00 74.25 161 ARG A N 1
ATOM 1286 C CA . ARG A 1 161 ? 11.640 -11.434 -21.930 1.00 74.25 161 ARG A CA 1
ATOM 1287 C C . ARG A 1 161 ? 10.788 -10.622 -22.903 1.00 74.25 161 ARG A C 1
ATOM 1289 O O . ARG A 1 161 ? 10.733 -10.981 -24.076 1.00 74.25 161 ARG A O 1
ATOM 1296 N N . GLN A 1 162 ? 10.084 -9.594 -22.428 1.00 74.44 162 GLN A N 1
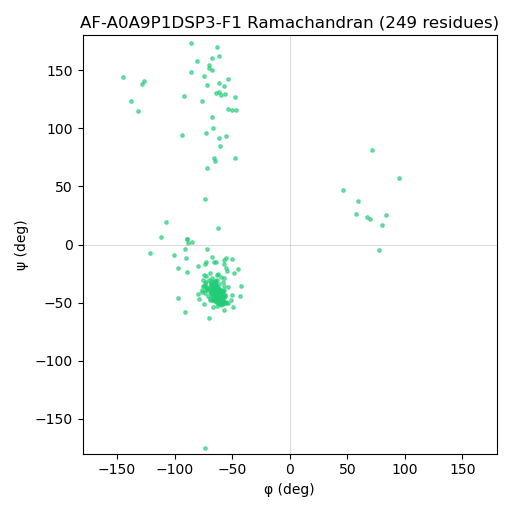ATOM 1297 C CA . GLN A 1 162 ? 9.121 -8.835 -23.232 1.00 74.44 162 GLN A CA 1
ATOM 1298 C C . GLN A 1 162 ? 9.737 -7.560 -23.806 1.00 74.44 162 GLN A C 1
ATOM 1300 O O . GLN A 1 162 ? 9.568 -7.279 -24.992 1.00 74.44 162 GLN A O 1
ATOM 1305 N N . ILE A 1 163 ? 10.461 -6.803 -22.979 1.00 76.81 163 ILE A N 1
ATOM 1306 C CA . ILE A 1 163 ? 11.189 -5.587 -23.360 1.00 76.81 163 ILE A CA 1
ATOM 1307 C C . ILE A 1 163 ? 12.476 -5.532 -22.527 1.00 76.81 163 ILE A C 1
ATOM 1309 O O . ILE A 1 163 ? 12.455 -5.871 -21.346 1.00 76.81 163 ILE A O 1
ATOM 1313 N N . ASP A 1 164 ? 13.562 -5.033 -23.120 1.00 82.88 164 ASP A N 1
ATOM 1314 C CA . ASP A 1 164 ? 14.735 -4.530 -22.398 1.00 82.88 164 ASP A CA 1
ATOM 1315 C C . ASP A 1 164 ? 14.602 -3.006 -22.197 1.00 82.88 164 ASP A C 1
ATOM 1317 O O . ASP A 1 164 ? 14.959 -2.235 -23.097 1.00 82.88 164 ASP A O 1
ATOM 1321 N N . PRO A 1 165 ? 14.068 -2.525 -21.053 1.00 81.38 165 PRO A N 1
ATOM 1322 C CA . PRO A 1 165 ? 14.065 -1.112 -20.711 1.00 81.38 165 PRO A CA 1
ATOM 1323 C C . PRO A 1 165 ? 15.421 -0.446 -20.915 1.00 81.38 165 PRO A C 1
ATOM 1325 O O . PRO A 1 165 ? 16.437 -0.866 -20.359 1.00 81.38 165 PRO A O 1
ATOM 1328 N N . SER A 1 166 ? 15.418 0.648 -21.669 1.00 93.62 166 SER A N 1
ATOM 1329 C CA . SER A 1 166 ? 16.601 1.480 -21.844 1.00 93.62 166 SER A CA 1
ATOM 1330 C C . SER A 1 166 ? 16.982 2.181 -20.537 1.00 93.62 166 SER A C 1
ATOM 1332 O O . SER A 1 166 ? 16.127 2.572 -19.737 1.00 93.62 166 SER A O 1
ATOM 1334 N N . LEU A 1 167 ? 18.278 2.446 -20.359 1.00 93.75 167 LEU A N 1
ATOM 1335 C CA . LEU A 1 167 ? 18.777 3.242 -19.232 1.00 93.75 167 LEU A CA 1
ATOM 1336 C C . LEU A 1 167 ? 18.128 4.643 -19.182 1.00 93.75 167 LEU A C 1
ATOM 1338 O O . LEU A 1 167 ? 17.925 5.203 -18.108 1.00 93.75 167 LEU A O 1
ATOM 1342 N N . VAL A 1 168 ? 17.733 5.184 -20.343 1.00 95.94 168 VAL A N 1
ATOM 1343 C CA . VAL A 1 168 ? 16.987 6.447 -20.459 1.00 95.94 168 VAL A CA 1
ATOM 1344 C C . VAL A 1 168 ? 15.612 6.348 -19.793 1.00 95.94 168 VAL A C 1
ATOM 1346 O O . VAL A 1 168 ? 15.259 7.239 -19.029 1.00 95.94 168 VAL A O 1
ATOM 1349 N N . GLN A 1 169 ? 14.853 5.268 -20.015 1.00 95.69 169 GLN A N 1
ATOM 1350 C CA . GLN A 1 169 ? 13.554 5.064 -19.356 1.00 95.69 169 GLN A CA 1
ATOM 1351 C C . GLN A 1 169 ? 13.700 4.950 -17.832 1.00 95.69 169 GLN A C 1
ATOM 1353 O O . GLN A 1 169 ? 12.899 5.535 -17.104 1.00 95.69 169 GLN A O 1
ATOM 1358 N N . ALA A 1 170 ? 14.755 4.288 -17.344 1.00 95.12 170 ALA A N 1
ATOM 1359 C CA . ALA A 1 170 ? 15.041 4.218 -15.911 1.00 95.12 170 ALA A CA 1
ATOM 1360 C C . ALA A 1 170 ? 15.362 5.606 -15.311 1.00 95.12 170 ALA A C 1
ATOM 1362 O O . ALA A 1 170 ? 14.828 5.962 -14.261 1.00 95.12 170 ALA A O 1
ATOM 1363 N N . PHE A 1 171 ? 16.145 6.445 -16.002 1.00 97.19 171 PHE A N 1
ATOM 1364 C CA . PHE A 1 171 ? 16.382 7.832 -15.572 1.00 97.19 171 PHE A CA 1
ATOM 1365 C C . PHE A 1 171 ? 15.139 8.732 -15.672 1.00 97.19 171 PHE A C 1
ATOM 1367 O O . PHE A 1 171 ? 14.952 9.594 -14.815 1.00 97.19 171 PHE A O 1
ATOM 1374 N N . VAL A 1 172 ? 14.266 8.532 -16.666 1.00 97.62 172 VAL A N 1
ATOM 1375 C CA . VAL A 1 172 ? 12.967 9.227 -16.751 1.00 97.62 172 VAL A CA 1
ATOM 1376 C C . VAL A 1 172 ? 12.082 8.847 -15.563 1.00 97.62 172 VAL A C 1
ATOM 1378 O O . VAL A 1 172 ? 11.534 9.730 -14.907 1.00 97.62 172 VAL A O 1
ATOM 1381 N N . SER A 1 173 ? 12.004 7.556 -15.233 1.00 96.44 173 SER A N 1
ATOM 1382 C CA . SER A 1 173 ? 11.292 7.041 -14.059 1.00 96.44 173 SER A CA 1
ATOM 1383 C C . SER A 1 173 ? 11.836 7.644 -12.753 1.00 96.44 173 SER A C 1
ATOM 1385 O O . SER A 1 173 ? 11.061 8.155 -11.941 1.00 96.44 173 SER A O 1
ATOM 1387 N N . LEU A 1 174 ? 13.164 7.718 -12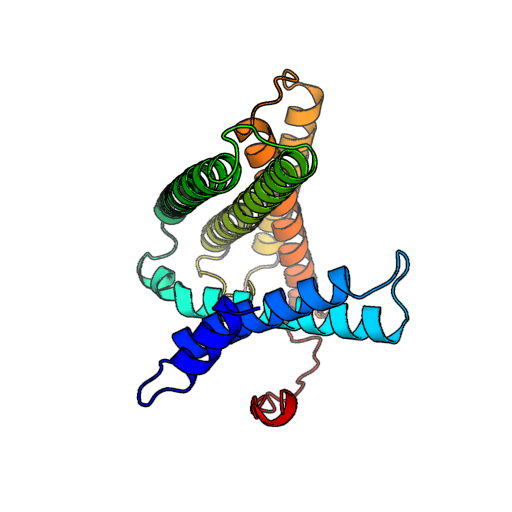.596 1.00 97.50 174 LEU A N 1
ATOM 1388 C CA . LEU A 1 174 ? 13.800 8.377 -11.449 1.00 97.50 174 LEU A CA 1
ATOM 1389 C C . LEU A 1 174 ? 13.432 9.869 -11.379 1.00 97.50 174 LEU A C 1
ATOM 1391 O O . LEU A 1 174 ? 13.077 10.372 -10.315 1.00 97.50 174 LEU A O 1
ATOM 1395 N N . GLY A 1 175 ? 13.467 10.568 -12.517 1.00 97.81 175 GLY A N 1
ATOM 1396 C CA . GLY A 1 175 ? 13.084 11.976 -12.625 1.00 97.81 175 GLY A CA 1
ATOM 1397 C C . GLY A 1 175 ? 11.625 12.238 -12.240 1.00 97.81 175 GLY A C 1
ATOM 1398 O O . GLY A 1 175 ? 11.350 13.218 -11.549 1.00 97.81 175 GLY A O 1
ATOM 1399 N N . VAL A 1 176 ? 10.700 11.346 -12.612 1.00 98.00 176 VAL A N 1
ATOM 1400 C CA . VAL A 1 176 ? 9.290 11.410 -12.188 1.00 98.00 176 VAL A CA 1
ATOM 1401 C C . VAL A 1 176 ? 9.166 11.222 -10.673 1.00 98.00 176 VAL A C 1
ATOM 1403 O O . VAL A 1 176 ? 8.491 12.021 -10.028 1.00 98.00 176 VAL A O 1
ATOM 1406 N N . GLY A 1 177 ? 9.858 10.241 -10.083 1.00 97.31 177 GLY A N 1
ATOM 1407 C CA . GLY A 1 177 ? 9.876 10.045 -8.627 1.00 97.31 177 GLY A CA 1
ATOM 1408 C C . GLY A 1 177 ? 10.376 11.279 -7.867 1.00 97.31 177 GLY A C 1
ATOM 1409 O O . GLY A 1 177 ? 9.705 11.765 -6.955 1.00 97.31 177 GLY A O 1
ATOM 1410 N N . MET A 1 178 ? 11.500 11.854 -8.306 1.00 98.19 178 MET A N 1
ATOM 1411 C CA . MET A 1 178 ? 12.064 13.078 -7.720 1.00 98.19 178 MET A CA 1
ATOM 1412 C C . MET A 1 178 ? 11.152 14.303 -7.899 1.00 98.19 178 MET A C 1
ATOM 1414 O O . MET A 1 178 ? 11.076 15.147 -7.005 1.00 98.19 178 MET A O 1
ATOM 1418 N N . LEU A 1 179 ? 10.429 14.404 -9.021 1.00 97.88 179 LEU A N 1
ATOM 1419 C CA . LEU A 1 179 ? 9.441 15.462 -9.243 1.00 97.88 179 LEU A CA 1
ATOM 1420 C C . LEU A 1 179 ? 8.239 15.322 -8.296 1.00 97.88 179 LEU A C 1
ATOM 1422 O O . LEU A 1 179 ? 7.807 16.323 -7.728 1.00 97.88 179 LEU A O 1
ATOM 1426 N N . ILE A 1 180 ? 7.728 14.105 -8.079 1.00 97.75 180 ILE A N 1
ATOM 1427 C CA . ILE A 1 180 ? 6.642 13.848 -7.117 1.00 97.75 180 ILE A CA 1
ATOM 1428 C C . ILE A 1 180 ? 7.091 14.224 -5.696 1.00 97.75 180 ILE A C 1
ATOM 1430 O O . ILE A 1 180 ? 6.367 14.945 -5.008 1.00 97.75 180 ILE A O 1
ATOM 1434 N N . ALA A 1 181 ? 8.302 13.828 -5.283 1.00 96.94 181 ALA A N 1
ATOM 1435 C CA . ALA A 1 181 ? 8.867 14.205 -3.983 1.00 96.94 181 ALA A CA 1
ATOM 1436 C C . ALA A 1 181 ? 8.970 15.733 -3.817 1.00 96.94 181 ALA A C 1
ATOM 1438 O O . ALA A 1 181 ? 8.529 16.284 -2.805 1.00 96.94 181 ALA A O 1
ATOM 1439 N N . LEU A 1 182 ? 9.486 16.440 -4.831 1.00 97.38 182 LEU A N 1
ATOM 1440 C CA . LEU A 1 182 ? 9.574 17.903 -4.824 1.00 97.38 182 LEU A CA 1
ATOM 1441 C C . LEU A 1 182 ? 8.189 18.559 -4.724 1.00 97.38 182 LEU A C 1
ATOM 1443 O O . LEU A 1 182 ? 8.011 19.498 -3.951 1.00 97.38 182 LEU A O 1
ATOM 1447 N N . LEU A 1 183 ? 7.197 18.067 -5.469 1.00 96.38 183 LEU A N 1
ATOM 1448 C CA . LEU A 1 183 ? 5.829 18.585 -5.411 1.00 96.38 183 LEU A CA 1
ATOM 1449 C C . LEU A 1 183 ? 5.170 18.320 -4.048 1.00 96.38 183 LEU A C 1
ATOM 1451 O O . LEU A 1 183 ? 4.505 19.216 -3.526 1.00 96.38 183 LEU A O 1
ATOM 1455 N N . SER A 1 184 ? 5.394 17.154 -3.428 1.00 95.56 184 SER A N 1
ATOM 1456 C CA . SER A 1 184 ? 4.899 16.865 -2.072 1.00 95.56 184 SER A CA 1
ATOM 1457 C C . SER A 1 184 ? 5.551 17.770 -1.019 1.00 95.56 184 SER A C 1
ATOM 1459 O O . SER A 1 184 ? 4.861 18.332 -0.162 1.00 95.56 184 SER A O 1
ATOM 1461 N N . TYR A 1 185 ? 6.862 18.008 -1.131 1.00 95.38 185 TYR A N 1
ATOM 1462 C CA . TYR A 1 185 ? 7.605 18.934 -0.273 1.00 95.38 185 TYR A CA 1
ATOM 1463 C C . TYR A 1 185 ? 7.100 20.380 -0.407 1.00 95.38 185 TYR A C 1
ATOM 1465 O O . TYR A 1 185 ? 6.769 21.020 0.592 1.00 95.38 185 TYR A O 1
ATOM 1473 N N . LEU A 1 186 ? 6.938 20.879 -1.639 1.00 95.44 186 LEU A N 1
ATOM 1474 C CA . LEU A 1 186 ? 6.378 22.210 -1.902 1.00 95.44 186 LEU A CA 1
ATOM 1475 C C . LEU A 1 186 ? 4.940 22.334 -1.374 1.00 95.44 186 LEU A C 1
ATOM 1477 O O . LEU A 1 186 ? 4.606 23.333 -0.738 1.00 95.44 186 LEU A O 1
ATOM 1481 N N . ARG A 1 187 ? 4.099 21.309 -1.565 1.00 94.75 187 ARG A N 1
ATOM 1482 C CA . ARG A 1 187 ? 2.741 21.249 -0.998 1.00 94.75 187 ARG A CA 1
ATOM 1483 C C . ARG A 1 187 ? 2.760 21.276 0.535 1.00 94.75 187 ARG A C 1
ATOM 1485 O O . ARG A 1 187 ? 1.865 21.864 1.128 1.00 94.75 187 ARG A O 1
ATOM 1492 N N . THR A 1 188 ? 3.769 20.684 1.168 1.00 92.75 188 THR A N 1
ATOM 1493 C CA . THR A 1 188 ? 3.923 20.667 2.633 1.00 92.75 188 THR A CA 1
ATOM 1494 C C . THR A 1 188 ? 4.365 22.028 3.189 1.00 92.75 188 THR A C 1
ATOM 1496 O O . THR A 1 188 ? 3.922 22.406 4.268 1.00 92.75 188 THR A O 1
ATOM 1499 N 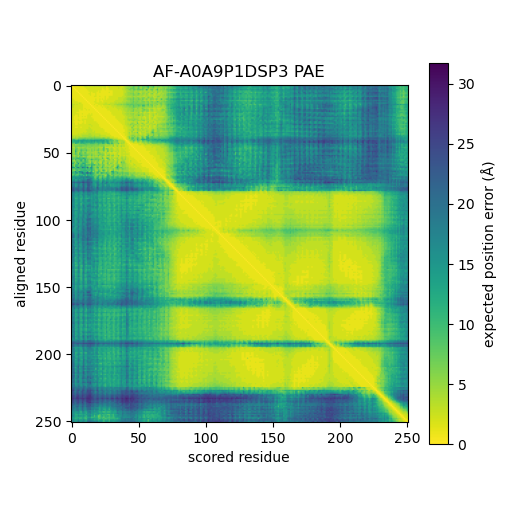N . ILE A 1 189 ? 5.173 22.798 2.450 1.00 94.75 189 ILE A N 1
ATOM 1500 C CA . ILE A 1 189 ? 5.594 24.157 2.848 1.00 94.75 189 ILE A CA 1
ATOM 1501 C C . ILE A 1 189 ? 4.505 25.204 2.587 1.00 94.75 189 ILE A C 1
ATOM 1503 O O . ILE A 1 189 ? 4.253 26.060 3.432 1.00 94.75 189 ILE A O 1
ATOM 1507 N N . TYR A 1 190 ? 3.900 25.180 1.397 1.00 95.25 190 TYR A N 1
ATOM 1508 C CA . TYR A 1 190 ? 3.006 26.245 0.925 1.00 95.25 190 TYR A CA 1
ATOM 1509 C C . TYR A 1 190 ? 1.513 25.911 1.075 1.00 95.25 190 TYR A C 1
ATOM 1511 O O . TYR A 1 190 ? 0.661 26.774 0.855 1.00 95.25 190 TYR A O 1
ATOM 1519 N N . GLY A 1 191 ? 1.173 24.671 1.432 1.00 92.00 191 GLY A N 1
ATOM 1520 C CA . GLY A 1 191 ? -0.201 24.241 1.672 1.00 92.00 191 GLY A CA 1
ATOM 1521 C C . GLY A 1 191 ? -0.768 24.811 2.972 1.00 92.00 191 GLY A C 1
ATOM 1522 O O . GLY A 1 191 ? -0.118 24.810 4.013 1.00 92.00 191 GLY A O 1
ATOM 1523 N N . SER A 1 192 ? -2.020 25.270 2.931 1.00 84.44 192 SER A N 1
ATOM 1524 C CA . SER A 1 192 ? -2.748 25.662 4.142 1.00 84.44 192 SER A CA 1
ATOM 1525 C C . SER A 1 192 ? -2.950 24.443 5.050 1.00 84.44 192 SER A C 1
ATOM 1527 O O . SER A 1 192 ? -3.437 23.415 4.582 1.00 84.44 192 SER A O 1
ATOM 1529 N N . SER A 1 193 ? -2.628 24.563 6.344 1.00 74.25 193 SER A N 1
ATOM 1530 C CA . SER A 1 193 ? -2.646 23.471 7.336 1.00 74.25 193 SER A CA 1
ATOM 1531 C C . SER A 1 193 ? -4.055 23.026 7.770 1.00 74.25 193 SER A C 1
ATOM 1533 O O . SER A 1 193 ? -4.309 22.755 8.945 1.00 74.25 193 SER A O 1
ATOM 1535 N N . LYS A 1 194 ? -5.014 22.974 6.841 1.00 82.88 194 LYS A N 1
ATOM 1536 C CA . LYS A 1 194 ? -6.336 22.401 7.097 1.00 82.88 194 LYS A CA 1
ATOM 1537 C C . LYS A 1 194 ? -6.211 20.883 7.185 1.00 82.88 194 LYS A C 1
ATOM 1539 O O . LYS A 1 194 ? -6.256 20.205 6.159 1.00 82.88 194 LYS A O 1
ATOM 1544 N N . HIS A 1 195 ? -6.094 20.386 8.417 1.00 84.06 195 HIS A N 1
ATOM 1545 C CA . HIS A 1 195 ? -6.172 18.969 8.767 1.00 84.06 195 HIS A CA 1
ATOM 1546 C C . HIS A 1 195 ? -7.494 18.380 8.261 1.00 84.06 195 HIS A C 1
ATOM 1548 O O . HIS A 1 195 ? -8.541 18.485 8.889 1.00 84.06 195 HIS A O 1
ATOM 1554 N N . SER A 1 196 ? -7.440 17.812 7.063 1.00 93.38 196 SER A N 1
ATOM 1555 C CA . SER A 1 196 ? -8.535 17.095 6.420 1.00 93.38 196 SER A CA 1
ATOM 1556 C C . SER A 1 196 ? -8.005 15.740 5.976 1.00 93.38 196 SER A C 1
ATOM 1558 O O . SER A 1 196 ? -6.896 15.680 5.441 1.00 93.38 196 SER A O 1
ATOM 1560 N N . ARG A 1 197 ? -8.786 14.670 6.157 1.00 91.69 197 ARG A N 1
ATOM 1561 C CA . ARG A 1 197 ? -8.387 13.287 5.829 1.00 91.69 197 ARG A CA 1
ATOM 1562 C C . ARG A 1 197 ? -7.826 13.178 4.396 1.00 91.69 197 ARG A C 1
ATOM 1564 O O . ARG A 1 197 ? -6.710 12.721 4.183 1.00 91.69 197 ARG A O 1
ATOM 1571 N N . TYR A 1 198 ? -8.476 13.832 3.426 1.00 92.12 198 TYR A N 1
ATOM 1572 C CA . TYR A 1 198 ? -7.979 13.957 2.044 1.00 92.12 198 TYR A CA 1
ATOM 1573 C C . TYR A 1 198 ? -6.587 14.606 1.899 1.00 92.12 198 TYR A C 1
ATOM 1575 O O . TYR A 1 198 ? -5.824 14.227 1.013 1.00 92.12 198 TYR A O 1
ATOM 1583 N N . SER A 1 199 ? -6.230 15.590 2.732 1.00 93.19 199 SER A N 1
ATOM 1584 C CA . SER A 1 199 ? -4.897 16.218 2.698 1.00 93.19 199 SER A CA 1
ATOM 1585 C C . SER A 1 199 ? -3.791 15.309 3.249 1.00 93.19 199 SER A C 1
ATOM 1587 O O . SER A 1 199 ? -2.641 15.438 2.809 1.00 93.19 199 SER A O 1
ATOM 1589 N N . VAL A 1 200 ? -4.154 14.384 4.150 1.00 92.88 200 VAL A N 1
ATOM 1590 C CA . VAL A 1 200 ? -3.299 13.308 4.672 1.00 92.88 200 VAL A CA 1
ATOM 1591 C C . VAL A 1 200 ? -3.134 12.228 3.605 1.00 92.88 200 VAL A C 1
ATOM 1593 O O . VAL A 1 200 ? -2.006 11.966 3.200 1.00 92.88 200 VAL A O 1
ATOM 1596 N N . TRP A 1 201 ? -4.225 11.722 3.018 1.00 94.62 201 TRP A N 1
ATOM 1597 C CA . TRP A 1 201 ? -4.163 10.765 1.902 1.00 94.62 201 TRP A CA 1
ATOM 1598 C C . TRP A 1 201 ? -3.302 11.281 0.745 1.00 94.62 201 TRP A C 1
ATOM 1600 O O . TRP A 1 201 ? -2.374 10.606 0.315 1.00 94.62 201 TRP A O 1
ATOM 1610 N N . LEU A 1 202 ? -3.530 12.514 0.276 1.00 94.50 202 LEU A N 1
ATOM 1611 C CA . LEU A 1 202 ? -2.718 13.110 -0.793 1.00 94.50 202 LEU A CA 1
ATOM 1612 C C . LEU A 1 202 ? -1.240 13.281 -0.410 1.00 94.50 202 LEU A C 1
ATOM 1614 O O . LEU A 1 202 ? -0.392 13.311 -1.302 1.00 94.50 202 LEU A O 1
ATOM 1618 N N . ARG A 1 203 ? -0.920 13.401 0.887 1.00 94.62 203 ARG A N 1
ATOM 1619 C CA . ARG A 1 203 ? 0.463 13.395 1.377 1.00 94.62 203 ARG A CA 1
ATOM 1620 C C . ARG A 1 203 ? 1.065 12.006 1.225 1.00 94.62 203 ARG A C 1
ATOM 1622 O O . ARG A 1 203 ? 1.993 11.842 0.444 1.00 94.62 203 ARG A O 1
ATOM 1629 N N . LEU A 1 204 ? 0.491 11.030 1.923 1.00 94.62 204 LEU A N 1
ATOM 1630 C CA . LEU A 1 204 ? 1.008 9.668 2.007 1.00 94.62 204 LEU A CA 1
ATOM 1631 C C . LEU A 1 204 ? 1.079 9.015 0.618 1.00 94.62 204 LEU A C 1
ATOM 1633 O O . LEU A 1 204 ? 2.104 8.443 0.265 1.00 94.62 204 LEU A O 1
ATOM 1637 N N . ILE A 1 205 ? 0.057 9.204 -0.230 1.00 95.62 205 ILE A N 1
ATOM 1638 C CA . ILE A 1 205 ? 0.067 8.732 -1.624 1.00 95.62 205 ILE A CA 1
ATOM 1639 C C . ILE A 1 205 ? 1.253 9.322 -2.396 1.00 95.62 205 ILE A C 1
ATOM 1641 O O . ILE A 1 205 ? 1.926 8.587 -3.115 1.00 95.62 205 ILE A O 1
ATOM 1645 N N . SER A 1 206 ? 1.525 10.625 -2.267 1.00 96.69 206 SER A N 1
ATOM 1646 C CA . SER A 1 206 ? 2.637 11.278 -2.977 1.00 96.69 206 SER A CA 1
ATOM 1647 C C . SER A 1 206 ? 3.994 10.815 -2.447 1.00 96.69 206 SER A C 1
ATOM 1649 O O . SER A 1 206 ? 4.876 10.469 -3.234 1.00 96.69 206 SER A O 1
ATOM 1651 N N . ASP A 1 207 ? 4.139 10.769 -1.122 1.00 95.62 207 ASP A N 1
ATOM 1652 C CA . ASP A 1 207 ? 5.375 10.400 -0.437 1.00 95.62 207 ASP A CA 1
ATOM 1653 C C . ASP A 1 207 ? 5.740 8.941 -0.777 1.00 95.62 207 ASP A C 1
ATOM 1655 O O . ASP A 1 207 ? 6.805 8.701 -1.355 1.00 95.62 207 ASP A O 1
ATOM 1659 N N . PHE A 1 208 ? 4.820 7.984 -0.586 1.00 93.50 208 PHE A N 1
ATOM 1660 C CA . PHE A 1 208 ? 5.021 6.585 -0.982 1.00 93.50 208 PHE A CA 1
ATOM 1661 C C . PHE A 1 208 ? 5.252 6.427 -2.492 1.00 93.50 208 PHE A C 1
ATOM 1663 O O . PHE A 1 208 ? 6.184 5.726 -2.883 1.00 93.50 208 PHE A O 1
ATOM 1670 N N . SER A 1 209 ? 4.483 7.108 -3.359 1.00 95.94 209 SER A N 1
ATOM 1671 C CA . SER A 1 209 ? 4.687 7.027 -4.820 1.00 95.94 209 SER A CA 1
ATOM 1672 C C . SER A 1 209 ? 6.098 7.454 -5.215 1.00 95.94 209 SER A C 1
ATOM 1674 O O . SER A 1 209 ? 6.710 6.835 -6.086 1.00 95.94 209 SER A O 1
ATOM 1676 N N . SER A 1 210 ? 6.635 8.496 -4.573 1.00 97.38 210 SER A N 1
ATOM 1677 C CA . SER A 1 210 ? 7.999 8.952 -4.835 1.00 97.38 210 SER A CA 1
ATOM 1678 C C . SER A 1 210 ? 9.044 7.915 -4.410 1.00 97.38 210 SER A C 1
ATOM 1680 O O . SER A 1 210 ? 9.937 7.608 -5.201 1.00 97.38 210 SER A O 1
ATOM 1682 N N . CYS A 1 211 ? 8.882 7.299 -3.233 1.00 94.31 211 CYS A N 1
ATOM 1683 C CA . CYS A 1 211 ? 9.759 6.240 -2.733 1.00 94.31 211 CYS A CA 1
ATOM 1684 C C . CYS A 1 211 ? 9.757 5.017 -3.658 1.00 94.31 211 CYS A C 1
ATOM 1686 O O . CYS A 1 211 ? 10.825 4.580 -4.085 1.00 94.31 211 CYS A O 1
ATOM 1688 N N . TRP A 1 212 ? 8.578 4.513 -4.036 1.00 91.81 212 TRP A N 1
ATOM 1689 C CA . TRP A 1 212 ? 8.438 3.401 -4.980 1.00 91.81 212 TRP A CA 1
ATOM 1690 C C . TRP A 1 212 ? 9.091 3.714 -6.335 1.00 91.81 212 TRP A C 1
ATOM 1692 O O . TRP A 1 212 ? 9.883 2.915 -6.833 1.00 91.81 212 TRP A O 1
ATOM 1702 N N . MET A 1 213 ? 8.811 4.886 -6.925 1.00 96.25 213 MET A N 1
ATOM 1703 C CA . MET A 1 213 ? 9.416 5.295 -8.201 1.00 96.25 213 MET A CA 1
ATOM 1704 C C . MET A 1 213 ? 10.943 5.360 -8.106 1.00 96.25 213 MET A C 1
ATOM 1706 O O . MET A 1 213 ? 11.622 4.845 -8.993 1.00 96.25 213 MET A O 1
ATOM 1710 N N . VAL A 1 214 ? 11.502 5.956 -7.048 1.00 95.31 214 VAL A N 1
ATOM 1711 C CA . VAL A 1 214 ? 12.959 6.028 -6.842 1.00 95.31 214 VAL A CA 1
ATOM 1712 C C . VAL A 1 214 ? 13.553 4.627 -6.676 1.00 95.31 214 VAL A C 1
ATOM 1714 O O . VAL A 1 214 ? 14.513 4.304 -7.374 1.00 95.31 214 VAL A O 1
ATOM 1717 N N . MET A 1 215 ? 12.952 3.780 -5.835 1.00 93.38 215 MET A N 1
ATOM 1718 C CA . MET A 1 215 ? 13.400 2.409 -5.573 1.00 93.38 215 MET A CA 1
ATOM 1719 C C . MET A 1 215 ? 13.459 1.574 -6.859 1.00 93.38 215 MET A C 1
ATOM 1721 O O . MET A 1 215 ? 14.534 1.102 -7.222 1.00 93.38 215 MET A O 1
ATOM 1725 N N . PHE A 1 216 ? 12.349 1.463 -7.600 1.00 91.69 216 PHE A N 1
ATOM 1726 C CA . PHE A 1 216 ? 12.306 0.697 -8.853 1.00 91.69 216 PHE A CA 1
ATOM 1727 C C . PHE A 1 216 ? 13.238 1.268 -9.934 1.00 91.69 216 PHE A C 1
ATOM 1729 O O . PHE A 1 216 ? 13.755 0.525 -10.765 1.00 91.69 216 PHE A O 1
ATOM 1736 N N . SER A 1 217 ? 13.477 2.583 -9.941 1.00 94.81 217 SER A N 1
ATOM 1737 C CA . SER A 1 217 ? 14.376 3.203 -10.923 1.00 94.81 217 SER A CA 1
ATOM 1738 C C . SER A 1 217 ? 15.849 2.954 -10.603 1.00 94.81 217 SER A C 1
ATOM 1740 O O . SER A 1 217 ? 16.623 2.671 -11.515 1.00 94.81 217 SER A O 1
ATOM 1742 N N . ILE A 1 218 ? 16.240 3.030 -9.325 1.00 92.12 218 ILE A N 1
ATOM 1743 C CA . ILE A 1 218 ? 17.590 2.664 -8.868 1.00 92.12 218 ILE A CA 1
ATOM 1744 C C . ILE A 1 218 ? 17.834 1.181 -9.132 1.00 92.12 218 ILE A C 1
ATOM 1746 O O . ILE A 1 218 ? 18.863 0.840 -9.716 1.00 92.12 218 ILE A O 1
ATOM 1750 N N . ASP A 1 219 ? 16.870 0.325 -8.783 1.00 88.94 219 ASP A N 1
ATOM 1751 C CA . ASP A 1 219 ? 16.959 -1.109 -9.037 1.00 88.94 219 ASP A CA 1
ATOM 1752 C C . ASP A 1 219 ? 17.199 -1.397 -10.520 1.00 88.94 219 ASP A C 1
ATOM 1754 O O . ASP A 1 219 ? 18.175 -2.054 -10.884 1.00 88.94 219 ASP A O 1
ATOM 1758 N N . ARG A 1 220 ? 16.396 -0.780 -11.400 1.00 88.94 220 ARG A N 1
ATOM 1759 C CA . ARG A 1 220 ? 16.552 -0.947 -12.845 1.00 88.94 220 ARG A CA 1
ATOM 1760 C C . ARG A 1 220 ? 17.890 -0.419 -13.365 1.00 88.94 220 ARG A C 1
ATOM 1762 O O . ARG A 1 220 ? 18.481 -1.041 -14.248 1.00 88.94 220 ARG A O 1
ATOM 1769 N N . ILE A 1 221 ? 18.408 0.686 -12.823 1.00 92.62 221 ILE A N 1
ATOM 1770 C CA . ILE A 1 221 ? 19.752 1.186 -13.160 1.00 92.62 221 ILE A CA 1
ATOM 1771 C C . ILE A 1 221 ? 20.820 0.160 -12.750 1.00 92.62 221 ILE A C 1
ATOM 1773 O O . ILE A 1 221 ? 21.700 -0.142 -13.558 1.00 92.62 221 ILE A O 1
ATOM 1777 N N . MET A 1 222 ? 20.741 -0.418 -11.548 1.00 88.88 222 MET A N 1
ATOM 1778 C CA . MET A 1 222 ? 21.685 -1.440 -11.066 1.00 88.88 222 MET A CA 1
ATOM 1779 C C . MET A 1 222 ? 21.606 -2.739 -11.884 1.00 88.88 222 MET A C 1
ATOM 1781 O O . MET A 1 222 ? 22.637 -3.314 -12.235 1.00 88.88 222 MET A O 1
ATOM 1785 N N . THR A 1 223 ? 20.394 -3.153 -12.250 1.00 85.75 223 THR A N 1
ATOM 1786 C CA . THR A 1 223 ? 20.075 -4.270 -13.152 1.00 85.75 223 THR A CA 1
ATOM 1787 C C . THR A 1 223 ? 20.698 -4.068 -14.540 1.00 85.75 223 THR A C 1
ATOM 1789 O O . THR A 1 223 ? 21.433 -4.934 -15.010 1.00 85.75 223 THR A O 1
ATOM 1792 N N . ILE A 1 224 ? 20.508 -2.905 -15.177 1.00 88.81 224 ILE A N 1
ATOM 1793 C CA . ILE A 1 224 ? 21.077 -2.600 -16.507 1.00 88.81 224 ILE A CA 1
ATOM 1794 C C . ILE A 1 224 ? 22.609 -2.459 -16.463 1.00 88.81 224 ILE A C 1
ATOM 1796 O O . ILE A 1 224 ? 23.301 -2.863 -17.396 1.00 88.81 224 ILE A O 1
ATOM 1800 N N . THR A 1 225 ? 23.163 -1.897 -15.386 1.00 90.56 225 THR A N 1
ATOM 1801 C CA . THR A 1 225 ? 24.617 -1.673 -15.239 1.00 90.56 225 THR A CA 1
ATOM 1802 C C . THR A 1 225 ? 25.385 -2.883 -14.699 1.00 90.56 225 THR A C 1
ATOM 1804 O O . THR A 1 225 ? 26.599 -2.799 -14.529 1.00 90.56 225 THR A O 1
ATOM 1807 N N . SER A 1 226 ? 24.712 -4.018 -14.462 1.00 87.06 226 SER A N 1
ATOM 1808 C CA . SER A 1 226 ? 25.296 -5.227 -13.853 1.00 87.06 226 SER A CA 1
ATOM 1809 C C . SER A 1 226 ? 25.917 -4.995 -12.463 1.00 87.06 226 SER A C 1
ATOM 1811 O O . SER A 1 226 ? 26.806 -5.734 -12.045 1.00 87.06 226 SER A O 1
ATOM 1813 N N . LEU A 1 227 ? 25.432 -3.987 -11.727 1.00 84.69 227 LEU A N 1
ATOM 1814 C CA . LEU A 1 227 ? 25.856 -3.668 -10.356 1.00 84.69 227 LEU A CA 1
ATOM 1815 C C . LEU A 1 227 ? 25.058 -4.429 -9.277 1.00 84.69 227 LEU A C 1
ATOM 1817 O O . LEU A 1 227 ? 25.322 -4.248 -8.092 1.00 84.69 227 LEU A O 1
ATOM 1821 N N . GLY A 1 228 ? 24.116 -5.291 -9.678 1.00 70.75 228 GLY A N 1
ATOM 1822 C CA . GLY A 1 228 ? 23.390 -6.203 -8.784 1.00 70.75 228 GLY A CA 1
ATOM 1823 C C . GLY A 1 228 ? 22.042 -5.673 -8.292 1.00 70.75 228 GLY A C 1
ATOM 1824 O O . GLY A 1 228 ? 21.832 -5.577 -7.087 1.00 70.75 228 GLY A O 1
ATOM 1825 N N . GLY A 1 229 ? 21.136 -5.328 -9.213 1.00 66.00 229 GLY A N 1
ATOM 1826 C CA . GLY A 1 229 ? 19.742 -5.016 -8.870 1.00 66.00 229 GLY A CA 1
ATOM 1827 C C . GLY A 1 229 ? 18.947 -6.250 -8.421 1.00 66.00 229 GLY A C 1
ATOM 1828 O O . GLY A 1 229 ? 19.236 -7.384 -8.818 1.00 66.00 229 GLY A O 1
ATOM 1829 N N . ALA A 1 230 ? 17.941 -6.023 -7.581 1.00 63.59 230 ALA A N 1
ATOM 1830 C CA . ALA A 1 230 ? 17.045 -7.022 -7.022 1.00 63.59 230 ALA A CA 1
ATOM 1831 C C . ALA A 1 230 ? 16.090 -7.638 -8.059 1.00 63.59 230 ALA A C 1
ATOM 1833 O O . ALA A 1 230 ? 15.729 -8.798 -7.867 1.00 63.59 230 ALA A O 1
ATOM 1834 N N . GLU A 1 231 ? 15.772 -6.964 -9.180 1.00 55.88 231 GLU A N 1
ATOM 1835 C CA . GLU A 1 231 ? 15.020 -7.550 -10.315 1.00 55.88 231 GLU A CA 1
ATOM 1836 C C . GLU A 1 231 ? 15.662 -8.840 -10.880 1.00 55.88 231 GLU A C 1
ATOM 1838 O O . GLU A 1 231 ? 14.976 -9.642 -11.515 1.00 55.88 231 GLU A O 1
ATOM 1843 N N . TYR A 1 232 ? 16.959 -9.093 -10.643 1.00 47.34 232 TYR A N 1
ATOM 1844 C CA . TYR A 1 232 ? 17.617 -10.363 -11.001 1.00 47.34 232 TYR A CA 1
ATOM 1845 C C . TYR A 1 232 ? 17.554 -11.450 -9.917 1.00 47.34 232 TYR A C 1
ATOM 1847 O O . TYR A 1 232 ? 18.139 -12.523 -10.077 1.00 47.34 232 TYR A O 1
ATOM 1855 N N . GLY A 1 233 ? 16.843 -11.192 -8.821 1.00 44.56 233 GLY A N 1
ATOM 1856 C CA . GLY A 1 233 ? 16.801 -12.051 -7.651 1.00 44.56 233 GLY A CA 1
ATOM 1857 C C . GLY A 1 233 ? 18.115 -11.997 -6.879 1.00 44.56 233 GLY A C 1
ATOM 1858 O O . GLY A 1 233 ? 18.915 -12.922 -6.958 1.00 44.56 233 GLY A O 1
ATOM 1859 N N . VAL A 1 234 ? 18.309 -10.967 -6.047 1.00 41.22 234 VAL A N 1
ATOM 1860 C CA . VAL A 1 234 ? 19.354 -10.998 -4.995 1.00 41.22 234 VAL A CA 1
ATOM 1861 C C . VAL A 1 234 ? 19.027 -12.046 -3.908 1.00 41.22 234 VAL A C 1
ATOM 1863 O O . VAL A 1 234 ? 19.913 -12.501 -3.189 1.00 41.22 234 VAL A O 1
ATOM 1866 N N . LEU A 1 235 ? 17.807 -12.598 -3.912 1.00 41.12 235 LEU A N 1
ATOM 1867 C CA . LEU A 1 235 ? 17.545 -13.977 -3.481 1.00 41.12 235 LEU A CA 1
ATOM 1868 C C . LEU A 1 235 ? 18.089 -14.970 -4.533 1.00 41.12 235 LEU A C 1
ATOM 1870 O O . LEU A 1 235 ? 17.327 -15.672 -5.196 1.00 41.12 235 LEU A O 1
ATOM 1874 N N . GLY A 1 236 ? 19.427 -14.982 -4.667 1.00 35.53 236 GLY A N 1
ATOM 1875 C CA . GLY A 1 236 ? 20.269 -15.477 -5.778 1.00 35.53 236 GLY A CA 1
ATOM 1876 C C . GLY A 1 236 ? 19.965 -16.858 -6.340 1.00 35.53 236 GLY A C 1
ATOM 1877 O O . GLY A 1 236 ? 20.706 -17.807 -6.096 1.00 35.53 236 GLY A O 1
ATOM 1878 N N . ASN A 1 237 ? 18.882 -16.959 -7.114 1.00 42.31 237 ASN A N 1
ATOM 1879 C CA . ASN A 1 237 ? 18.243 -18.233 -7.449 1.00 42.31 237 ASN A CA 1
ATOM 1880 C C . ASN A 1 237 ? 18.065 -19.135 -6.210 1.00 42.31 237 ASN A C 1
ATOM 1882 O O . ASN A 1 237 ? 18.326 -20.339 -6.267 1.00 42.31 237 ASN A O 1
ATOM 1886 N N . VAL A 1 238 ? 17.554 -18.567 -5.105 1.00 45.12 238 VAL A N 1
ATOM 1887 C CA . VAL A 1 238 ? 16.840 -19.359 -4.091 1.00 45.12 238 VAL A CA 1
ATOM 1888 C C . VAL A 1 238 ? 15.805 -20.172 -4.863 1.00 45.12 238 VAL A C 1
ATOM 1890 O O . VAL A 1 238 ? 14.941 -19.574 -5.516 1.00 45.12 238 VAL A O 1
ATOM 1893 N N . PRO A 1 239 ? 15.904 -21.516 -4.882 1.00 43.06 239 PRO A N 1
ATOM 1894 C CA . PRO A 1 239 ? 14.932 -22.315 -5.595 1.00 43.06 239 PRO A CA 1
ATOM 1895 C C . PRO A 1 239 ? 13.556 -21.907 -5.090 1.00 43.06 239 PRO A C 1
ATOM 1897 O O . PRO A 1 239 ? 13.382 -21.737 -3.881 1.00 43.06 239 PRO A O 1
ATOM 1900 N N . ARG A 1 240 ? 12.553 -21.846 -5.973 1.00 43.88 240 ARG A N 1
ATOM 1901 C CA . ARG A 1 240 ? 11.175 -22.053 -5.521 1.00 43.88 240 ARG A CA 1
ATOM 1902 C C . ARG A 1 240 ? 11.077 -23.502 -5.033 1.00 43.88 240 ARG A C 1
ATOM 1904 O O . ARG A 1 240 ? 10.455 -24.345 -5.679 1.00 43.88 240 ARG A O 1
ATOM 1911 N N . GLN A 1 241 ? 11.689 -23.792 -3.878 1.00 43.12 241 GLN A N 1
ATOM 1912 C CA . GLN A 1 241 ? 11.092 -24.702 -2.928 1.00 43.12 241 GLN A CA 1
ATOM 1913 C C . GLN A 1 241 ? 9.657 -24.222 -2.860 1.00 43.12 241 GLN A C 1
ATOM 1915 O O . GLN A 1 241 ? 9.390 -23.064 -2.529 1.00 43.12 241 GLN A O 1
ATOM 1920 N N . ARG A 1 242 ? 8.734 -25.082 -3.288 1.00 43.75 242 ARG A N 1
ATOM 1921 C CA . ARG A 1 242 ? 7.354 -24.869 -2.903 1.00 43.75 242 ARG A CA 1
ATOM 1922 C C . ARG A 1 242 ? 7.426 -24.765 -1.391 1.00 43.75 242 ARG A C 1
ATOM 1924 O O . ARG A 1 242 ? 7.834 -25.734 -0.748 1.00 43.75 242 ARG A O 1
ATOM 1931 N N . LEU A 1 243 ? 7.062 -23.605 -0.855 1.00 45.62 243 LEU A N 1
ATOM 1932 C CA . LEU A 1 243 ? 6.498 -23.553 0.476 1.00 45.62 243 LEU A CA 1
ATOM 1933 C C . LEU A 1 243 ? 5.241 -24.409 0.365 1.00 45.62 243 LEU A C 1
ATOM 1935 O O . LEU A 1 243 ? 4.155 -23.935 0.039 1.00 45.62 243 LEU A O 1
ATOM 1939 N N . ASN A 1 244 ? 5.438 -25.719 0.521 1.00 44.69 244 ASN A N 1
ATOM 1940 C CA . ASN A 1 244 ? 4.391 -26.623 0.911 1.00 44.69 244 ASN A CA 1
ATOM 1941 C C . ASN A 1 244 ? 4.007 -26.081 2.282 1.00 44.69 244 ASN A C 1
ATOM 1943 O O . ASN A 1 244 ? 4.663 -26.401 3.269 1.00 44.69 244 ASN A O 1
ATOM 1947 N N . PHE A 1 245 ? 3.022 -25.183 2.303 1.00 47.56 245 PHE A N 1
ATOM 1948 C CA . PHE A 1 245 ? 2.346 -24.727 3.507 1.00 47.56 245 PHE A CA 1
ATOM 1949 C C . PHE A 1 245 ? 1.604 -25.946 4.063 1.00 47.56 245 PHE A C 1
ATOM 1951 O O . PHE A 1 245 ? 0.403 -26.135 3.880 1.00 47.56 245 PHE A O 1
ATOM 1958 N N . THR A 1 246 ? 2.376 -26.848 4.660 1.00 49.19 246 THR A N 1
ATOM 1959 C CA . THR A 1 246 ? 1.890 -27.923 5.501 1.00 49.19 246 THR A CA 1
ATOM 1960 C C . THR A 1 246 ? 1.326 -27.239 6.730 1.00 49.19 246 THR A C 1
ATOM 1962 O O . THR A 1 246 ? 2.068 -26.655 7.522 1.00 49.19 246 THR A O 1
ATOM 1965 N N . TRP A 1 247 ? -0.001 -27.273 6.850 1.00 50.50 247 TRP A N 1
ATOM 1966 C CA . TRP A 1 247 ? -0.743 -26.684 7.966 1.00 50.50 247 TRP A CA 1
ATOM 1967 C C . TRP A 1 247 ? -0.299 -27.231 9.335 1.00 50.50 247 TRP A C 1
ATOM 1969 O O . TRP A 1 247 ? -0.583 -26.610 10.350 1.00 50.50 247 TRP A O 1
ATOM 1979 N N . ASP A 1 248 ? 0.470 -28.322 9.337 1.00 51.81 248 ASP A N 1
ATOM 1980 C CA . ASP A 1 248 ? 1.229 -28.939 10.430 1.00 51.81 248 ASP A CA 1
ATOM 1981 C C . ASP A 1 248 ? 2.043 -27.958 11.308 1.00 51.81 248 ASP A C 1
ATOM 1983 O O . ASP A 1 248 ? 2.360 -28.296 12.443 1.00 51.81 248 ASP A O 1
ATOM 1987 N N . VAL A 1 249 ? 2.376 -26.749 10.828 1.00 49.78 249 VAL A N 1
ATOM 1988 C CA . VAL A 1 249 ? 3.033 -25.694 11.640 1.00 49.78 249 VAL A CA 1
ATOM 1989 C C . VAL A 1 249 ? 2.066 -25.032 12.644 1.00 49.78 249 VAL A C 1
ATOM 1991 O O . VAL A 1 249 ? 2.504 -24.399 13.600 1.00 49.78 249 VAL A O 1
ATOM 1994 N N . PHE A 1 250 ? 0.752 -25.189 12.455 1.00 46.91 250 PHE A N 1
ATOM 1995 C CA . PHE A 1 250 ? -0.309 -24.632 13.306 1.00 46.91 250 PHE A CA 1
ATOM 1996 C C . PHE A 1 250 ? -1.025 -25.693 14.171 1.00 46.91 250 PHE A C 1
ATOM 1998 O O . PHE A 1 250 ? -2.160 -25.458 14.596 1.00 46.91 250 PHE A O 1
ATOM 2005 N N . GLY A 1 251 ? -0.401 -26.862 14.371 1.00 40.91 251 GLY A N 1
ATOM 2006 C CA . GLY A 1 251 ? -0.908 -27.973 15.196 1.00 40.91 251 GLY A CA 1
ATOM 2007 C C . GLY A 1 251 ? -0.463 -27.925 16.654 1.00 40.91 251 GLY A C 1
ATOM 2008 O O . GLY A 1 251 ? 0.668 -27.458 16.907 1.00 40.91 251 GLY A O 1
#